Protein AF-A0AAD9MKP0-F1 (afdb_monomer)

Secondary structure (DSSP, 8-state):
-----------------TTTSPPPS---S--SSEEEEEES-SBGGGTHHHHHHHHHTTTTS--SS-EEEEEES---TTSTTBPPHHHHHHHHHTTS-EE----S-HHHHHHH-SEEEE--SS-SS-HHHHHHHHTT--EEEESSHHHHHH--BTTTEEEE-TT-HHHHHHHHHHHHHS-HHHHHHHHHHHHHHHHHHT--SB-TTS-B-PPP-TTS--EEEEEEEEEEEE--HHHHHHHHTT--TTS-HHHHHHHHHHHHHHTHHHHSTTPPP---SEEEEEEEE-TTSSEEEEEEEEEEEESS--HHHHHHHHHHHHHHHHHHHTTT-S--EEEEEEEEEEE-STT--EE-

pLDDT: mean 87.73, std 16.64, range [29.0, 98.88]

Foldseek 3Di:
DDPDPPPPPPDDDDDDPLVVQAADPPPDDFDQEAEEEEEEAQFVQQVVVLVLVLLVVCVPPDAPGHYAYEYEHAQPVVDPRGDDPVNVVVCVVVVSHHYPYHDPCVNVVLNSHQAYEGAGLDDAQDPVLLSNLSNLHAYEYEPYDNVVLQDDDPQLYHYAHRPHSPRSSVRVVVSSPDDSVSRSNSSPSSSVSSVVVVQDLADPVRHGHQGDLPPFAWAKKKWKWKWKKFWDPQLLCCQVVQVQPQGNQQVQLQVQLLVQLQCLCVVPVRDDNDDWPDKDKDWDQDNVRHIIMIMIMTIDTDRDHSHSSRLRSNVRSSVSSCVSRCVPTVPMDMDRGGIAWMDDDDVHIDHD

Radius of gyration: 27.49 Å; Cα contacts (8 Å, |Δi|>4): 681; chains: 1; bounding box: 61×41×79 Å

Nearest PDB structures (foldseek):
  3jqj-assembly1_B  TM=9.747E-01  e=3.260E-18  Thermus thermophilus HB8
  4pyd-assembly1_D  TM=9.811E-01  e=4.406E-18  Escherichia coli K-12
  4pyd-assembly1_A  TM=9.870E-01  e=1.562E-17  Escherichia coli K-12
  1ekr-assembly1_A  TM=9.771E-01  e=2.993E-16  Escherichia coli
  1eks-assembly1_A  TM=9.497E-01  e=2.782E-15  Escherichia coli

Mean predicted aligned error: 13.83 Å

InterPro domains:
  IPR001296 Glycosyl transferase, family 1 [PF00534] (24-192)
  IPR002820 Molybdopterin cofactor biosynthesis C (MoaC) domain [PF01967] (210-345)
  IPR023045 Molybdenum cofactor biosynthesis C [TIGR00581] (199-345)
  IPR036522 Molybdopterin cofactor biosynthesis C (MoaC) domain superfamily [G3DSA:3.30.70.640] (201-352)
  IPR036522 Molybdopterin cofactor biosynthesis C (MoaC) domain superfamily [SSF55040] (207-350)
  IPR047594 Molybdenum cofactor biosynthesis C, bacteria/eukaryotes [MF_01224_B] (197-352)
  IPR047594 Molybdenum cofactor biosynthesis C, bacteria/eukaryotes [cd01420] (210-349)

Sequence (352 aa):
MDLSPLNIQIESLVRIDINSFKSSDEVSKEKQEIIFLFVARLIREKGIEEYIEAIKMIQDVPFDRPVKFQIIGDLYPSNPSAIHEDTLKGWIEEGLIEYLGYQNDVKSFIEKSSCVVLPSYREGLSKSLLEAASMERPIITTNVSGCRDVVDDGVNGYLCEVQDSYSLRNQLIKMIELTPTEREDMGKRGRKKEKYMNLTHLDENNKPKMVDVSDKDETTRIAVASGVIEISQEAYDAVVSNSAKKGPVLQTAVIAAIQGTKQTSTLIPMCHPLMLTSVKTELEELPALPGFKLSVRAKLKGRTGVEMEALTGVSVGLLTIYDMLKAIDKGMVIKTVQLEEKEGGVSGDFRR

Structure (mmCIF, N/CA/C/O backbone):
data_AF-A0AAD9MKP0-F1
#
_entry.id   AF-A0AAD9MKP0-F1
#
loop_
_atom_site.group_PDB
_atom_site.id
_atom_site.type_symbol
_atom_site.label_atom_id
_atom_site.label_alt_id
_atom_site.label_comp_id
_atom_site.label_asym_id
_atom_site.label_entity_id
_atom_site.label_seq_id
_atom_site.pdbx_PDB_ins_code
_atom_site.Cartn_x
_atom_site.Cartn_y
_atom_site.Cartn_z
_atom_site.occupancy
_atom_site.B_iso_or_equiv
_atom_site.auth_seq_id
_atom_site.auth_comp_id
_atom_site.auth_asym_id
_atom_site.auth_atom_id
_atom_site.pdbx_PDB_model_num
ATOM 1 N N . MET A 1 1 ? -17.662 -12.865 -35.453 1.00 39.88 1 MET A N 1
ATOM 2 C CA . MET A 1 1 ? -17.020 -12.855 -34.125 1.00 39.88 1 MET A CA 1
ATOM 3 C C . MET A 1 1 ? -17.655 -11.718 -33.369 1.00 39.88 1 MET A C 1
ATOM 5 O O . MET A 1 1 ? -17.558 -10.585 -33.821 1.00 39.88 1 MET A O 1
ATOM 9 N N . ASP A 1 2 ? -18.425 -12.064 -32.349 1.00 33.75 2 ASP A N 1
ATOM 10 C CA . ASP A 1 2 ? -19.146 -11.116 -31.510 1.00 33.75 2 ASP A CA 1
ATOM 11 C C . ASP A 1 2 ? -18.124 -10.328 -30.676 1.00 33.75 2 ASP A C 1
ATOM 13 O O . ASP A 1 2 ? -17.339 -10.919 -29.936 1.00 33.75 2 ASP A O 1
ATOM 17 N N . LEU A 1 3 ? -18.063 -9.013 -30.889 1.00 36.50 3 LEU A N 1
ATOM 18 C CA . LEU A 1 3 ? -17.183 -8.078 -30.181 1.00 36.50 3 LEU A CA 1
ATOM 19 C C . LEU A 1 3 ? -17.973 -7.367 -29.075 1.00 36.50 3 LEU A C 1
ATOM 21 O O . LEU A 1 3 ? -17.878 -6.151 -28.908 1.00 36.50 3 LEU A O 1
ATOM 25 N N . SER A 1 4 ? -18.778 -8.112 -28.318 1.00 33.00 4 SER A N 1
ATOM 26 C CA . SER A 1 4 ? -19.304 -7.612 -27.053 1.00 33.00 4 SER A CA 1
ATOM 27 C C . SER A 1 4 ? -18.120 -7.309 -26.120 1.00 33.00 4 SER A C 1
ATOM 29 O O . SER A 1 4 ? -17.288 -8.200 -25.912 1.00 33.00 4 SER A O 1
ATOM 31 N N . PRO A 1 5 ? -17.995 -6.087 -25.570 1.00 32.06 5 PRO A N 1
ATOM 32 C CA . PRO A 1 5 ? -16.903 -5.754 -24.667 1.00 32.06 5 PRO A CA 1
ATOM 33 C C . PRO A 1 5 ? -16.929 -6.706 -23.472 1.00 32.06 5 PRO A C 1
ATOM 35 O O . PRO A 1 5 ? -17.961 -6.878 -22.821 1.00 32.06 5 PRO A O 1
ATOM 38 N N . LEU A 1 6 ? -15.786 -7.342 -23.210 1.00 29.09 6 LEU A N 1
ATOM 39 C CA . LEU A 1 6 ? -15.569 -8.149 -22.019 1.00 29.09 6 LEU A CA 1
ATOM 40 C C . LEU A 1 6 ? -15.763 -7.220 -20.813 1.00 29.09 6 LEU A C 1
ATOM 42 O O . LEU A 1 6 ? -14.903 -6.394 -20.507 1.00 29.09 6 LEU A O 1
ATOM 46 N N . ASN A 1 7 ? -16.928 -7.300 -20.176 1.00 29.00 7 ASN A N 1
ATOM 47 C CA . ASN A 1 7 ? -17.236 -6.548 -18.970 1.00 29.00 7 ASN A CA 1
ATOM 48 C C . ASN A 1 7 ? -16.422 -7.183 -17.839 1.00 29.00 7 ASN A C 1
ATOM 50 O O . ASN A 1 7 ? -16.872 -8.110 -17.168 1.00 29.00 7 ASN A O 1
ATOM 54 N N . ILE A 1 8 ? -15.177 -6.738 -17.679 1.00 31.42 8 ILE A N 1
ATOM 55 C CA . ILE A 1 8 ? -14.368 -7.072 -16.513 1.00 31.42 8 ILE A CA 1
ATOM 56 C C . ILE A 1 8 ? -15.046 -6.364 -15.336 1.00 31.42 8 ILE A C 1
ATOM 58 O O . ILE A 1 8 ? -14.833 -5.175 -15.103 1.00 31.42 8 ILE A O 1
ATOM 62 N N . GLN A 1 9 ? -15.917 -7.080 -14.622 1.00 29.20 9 GLN A N 1
ATOM 63 C CA . GLN A 1 9 ? -16.341 -6.688 -13.284 1.00 29.20 9 GLN A CA 1
ATOM 64 C C . GLN A 1 9 ? -15.104 -6.764 -12.391 1.00 29.20 9 GLN A C 1
ATOM 66 O O . GLN A 1 9 ? -14.766 -7.816 -11.858 1.00 29.20 9 GLN A O 1
ATOM 71 N N . ILE A 1 10 ? -14.391 -5.647 -12.272 1.00 35.94 10 ILE A N 1
ATOM 72 C CA . ILE A 1 10 ? -13.440 -5.460 -11.183 1.00 35.94 10 ILE A CA 1
ATOM 73 C C . ILE A 1 10 ? -14.291 -5.454 -9.912 1.00 35.94 10 ILE A C 1
ATOM 75 O O . ILE A 1 10 ? -15.160 -4.591 -9.758 1.00 35.94 10 ILE A O 1
ATOM 79 N N . GLU A 1 11 ? -14.100 -6.462 -9.058 1.00 32.25 11 GLU A N 1
ATOM 80 C CA . GLU A 1 11 ? -14.770 -6.560 -7.764 1.00 32.25 11 GLU A CA 1
ATOM 81 C C . GLU A 1 11 ? -14.651 -5.228 -7.020 1.00 32.25 11 GLU A C 1
ATOM 83 O O . GLU A 1 11 ? -13.603 -4.581 -6.999 1.00 32.25 11 GLU A O 1
ATOM 88 N N . SER A 1 12 ? -15.783 -4.792 -6.477 1.00 33.28 12 SER A N 1
ATOM 89 C CA . SER A 1 12 ? -15.984 -3.490 -5.861 1.00 33.28 12 SER A CA 1
ATOM 90 C C . SER A 1 12 ? -14.857 -3.135 -4.891 1.00 33.28 12 SER A C 1
ATOM 92 O O . SER A 1 12 ? -14.784 -3.686 -3.791 1.00 33.28 12 SER A O 1
ATOM 94 N N . LEU A 1 13 ? -14.036 -2.150 -5.264 1.00 40.47 13 LEU A N 1
ATOM 95 C CA . LEU A 1 13 ? -13.281 -1.361 -4.299 1.00 40.47 13 LEU A CA 1
ATOM 96 C C . LEU A 1 13 ? -14.284 -0.811 -3.287 1.00 40.47 13 LEU A C 1
ATOM 98 O O . LEU A 1 13 ? -15.181 -0.033 -3.619 1.00 40.47 13 LEU A O 1
ATOM 102 N N . VAL A 1 14 ? -14.151 -1.272 -2.052 1.00 40.78 14 VAL A N 1
ATOM 103 C CA . VAL A 1 14 ? -14.904 -0.783 -0.912 1.00 40.78 14 VAL A CA 1
ATOM 104 C C . VAL A 1 14 ? -14.541 0.690 -0.718 1.00 40.78 14 VAL A C 1
ATOM 106 O O . VAL A 1 14 ? -13.453 1.010 -0.253 1.00 40.78 14 VAL A O 1
ATOM 109 N N . ARG A 1 15 ? -15.433 1.595 -1.128 1.00 49.12 15 ARG A N 1
ATOM 110 C CA . ARG A 1 15 ? -15.273 3.041 -0.941 1.00 49.12 15 ARG A CA 1
ATOM 111 C C . ARG A 1 15 ? -16.241 3.542 0.123 1.00 49.12 15 ARG A C 1
ATOM 113 O O . ARG A 1 15 ? -17.406 3.145 0.139 1.00 49.12 15 ARG A O 1
ATOM 120 N N . ILE A 1 16 ? -15.738 4.405 0.996 1.00 50.19 16 ILE A N 1
ATOM 121 C CA . ILE A 1 16 ? -16.505 5.147 2.002 1.00 50.19 16 ILE A CA 1
ATOM 122 C C . ILE A 1 16 ? -16.708 6.564 1.504 1.00 50.19 16 ILE A C 1
ATOM 124 O O . ILE A 1 16 ? -15.825 7.131 0.856 1.00 50.19 16 ILE A O 1
ATOM 128 N N . ASP A 1 17 ? -17.866 7.139 1.811 1.00 54.19 17 ASP A N 1
ATOM 129 C CA . ASP A 1 17 ? -18.109 8.556 1.581 1.00 54.19 17 ASP A CA 1
ATOM 130 C C . ASP A 1 17 ? -17.294 9.393 2.579 1.00 54.19 17 ASP A C 1
ATOM 132 O O . ASP A 1 17 ? -17.696 9.697 3.698 1.00 54.19 17 ASP A O 1
ATOM 136 N N . ILE A 1 18 ? -16.094 9.768 2.159 1.00 49.03 18 ILE A N 1
ATOM 137 C CA . ILE A 1 18 ? -15.125 10.534 2.950 1.00 49.03 18 ILE A CA 1
ATOM 138 C C . ILE A 1 18 ? -15.684 11.900 3.394 1.00 49.03 18 ILE A C 1
ATOM 140 O O . ILE A 1 18 ? -15.218 12.477 4.378 1.00 49.03 18 ILE A O 1
ATOM 144 N N . ASN A 1 19 ? -16.689 12.441 2.691 1.00 49.03 19 ASN A N 1
ATOM 145 C CA . ASN A 1 19 ? -17.313 13.704 3.076 1.00 49.03 19 ASN A CA 1
ATOM 146 C C . ASN A 1 19 ? -18.290 13.540 4.240 1.00 49.03 19 ASN A C 1
ATOM 148 O O . ASN A 1 19 ? -18.445 14.486 5.019 1.00 49.03 19 ASN A O 1
ATOM 152 N N . SER A 1 20 ? -18.900 12.361 4.400 1.00 53.09 20 SER A N 1
ATOM 153 C CA . SER A 1 20 ? -19.772 12.079 5.538 1.00 53.09 20 SER A CA 1
ATOM 154 C C . SER A 1 20 ? -18.984 11.760 6.812 1.00 53.09 20 SER A C 1
ATOM 156 O O . SER A 1 20 ? -19.500 12.016 7.897 1.00 53.09 20 SER A O 1
ATOM 158 N N . PHE A 1 21 ? -17.725 11.310 6.720 1.00 54.25 21 PHE A N 1
ATOM 159 C CA . PHE A 1 21 ? -16.860 10.925 7.853 1.00 54.25 21 PHE A CA 1
ATOM 160 C C . PHE A 1 21 ? -15.688 11.898 8.090 1.00 54.25 21 PHE A C 1
ATOM 162 O O . PHE A 1 21 ? -14.524 11.509 8.147 1.00 54.25 21 PHE A O 1
ATOM 169 N N . LYS A 1 22 ? -15.983 13.195 8.242 1.00 57.62 22 LYS A N 1
ATOM 170 C CA . LYS A 1 22 ? -14.997 14.197 8.688 1.00 57.62 22 LYS A CA 1
ATOM 171 C C . LYS A 1 22 ? -14.863 14.201 10.214 1.00 57.62 22 LYS A C 1
ATOM 173 O O . LYS A 1 22 ? -15.874 14.086 10.908 1.00 57.62 22 LYS A O 1
ATOM 178 N N . SER A 1 23 ? -13.635 14.389 10.706 1.00 51.81 23 SER A N 1
ATOM 179 C CA . SER A 1 23 ? -13.366 14.790 12.093 1.00 51.81 23 SER A CA 1
ATOM 180 C C . SER A 1 23 ? -14.134 16.080 12.398 1.00 51.81 23 SER A C 1
ATOM 182 O O . SER A 1 23 ? -14.065 17.021 11.607 1.00 51.81 23 SER A O 1
ATOM 184 N N . SER A 1 24 ? -14.880 16.132 13.498 1.00 51.22 24 SER A N 1
ATOM 185 C CA . SER A 1 24 ? -15.437 17.391 13.997 1.00 51.22 24 SER A CA 1
ATOM 186 C C . SER A 1 24 ? -14.316 18.263 14.578 1.00 51.22 24 SER A C 1
ATOM 188 O O . SER A 1 24 ? -13.353 17.750 15.145 1.00 51.22 24 SER A O 1
ATOM 190 N N . ASP A 1 25 ? -14.430 19.587 14.441 1.00 44.03 25 ASP A N 1
ATOM 191 C CA . ASP A 1 25 ? -13.476 20.556 15.009 1.00 44.03 25 ASP A CA 1
ATOM 192 C C . ASP A 1 25 ? -13.548 20.624 16.558 1.00 44.03 25 ASP A C 1
ATOM 194 O O . ASP A 1 25 ? -12.819 21.384 17.195 1.00 44.03 25 ASP A O 1
ATOM 198 N N . GLU A 1 26 ? -14.404 19.815 17.198 1.00 42.81 26 GLU A N 1
ATOM 199 C CA . GLU A 1 26 ? -14.536 19.699 18.655 1.00 42.81 26 GLU A CA 1
ATOM 200 C C . GLU A 1 26 ? -13.651 18.577 19.228 1.00 42.81 26 GLU A C 1
ATOM 202 O O . GLU A 1 26 ? -14.129 17.643 19.871 1.00 42.81 26 GLU A O 1
ATOM 207 N N . VAL A 1 27 ? -12.333 18.651 19.039 1.00 45.38 27 VAL A N 1
ATOM 208 C CA . VAL A 1 27 ? -11.399 17.722 19.702 1.00 45.38 27 VAL A CA 1
ATOM 209 C C . VAL A 1 27 ? -10.353 18.499 20.490 1.00 45.38 27 VAL A C 1
ATOM 211 O O . VAL A 1 27 ? -9.283 18.823 19.991 1.00 45.38 27 VAL A O 1
ATOM 214 N N . SER A 1 28 ? -10.672 18.804 21.750 1.00 40.78 28 SER A N 1
ATOM 215 C CA . SER A 1 28 ? -9.679 19.206 22.764 1.00 40.78 28 SER A CA 1
ATOM 216 C C . SER A 1 28 ? -10.186 19.085 24.209 1.00 40.78 28 SER A C 1
ATOM 218 O O . SER A 1 28 ? -9.731 19.797 25.103 1.00 40.78 28 SER A O 1
ATOM 220 N N . LYS A 1 29 ? -11.126 18.172 24.483 1.00 47.84 29 LYS A N 1
ATOM 221 C CA . LYS A 1 29 ? -11.413 17.756 25.863 1.00 47.84 29 LYS A CA 1
ATOM 222 C C . LYS A 1 29 ? -10.808 16.385 26.092 1.00 47.84 29 LYS A C 1
ATOM 224 O O . LYS A 1 29 ? -11.105 15.443 25.361 1.00 47.84 29 LYS A O 1
ATOM 229 N N . GLU A 1 30 ? -9.953 16.291 27.103 1.00 53.91 30 GLU A N 1
ATOM 230 C CA . GLU A 1 30 ? -9.412 15.029 27.585 1.00 53.91 30 GLU A CA 1
ATOM 231 C C . GLU A 1 30 ? -10.578 14.069 27.862 1.00 53.91 30 GLU A C 1
ATOM 233 O O . GLU A 1 30 ? -11.398 14.313 28.751 1.00 53.91 30 GLU A O 1
ATOM 238 N N . LYS A 1 31 ? -10.707 13.006 27.054 1.00 63.84 31 LYS A N 1
ATOM 239 C CA . LYS A 1 31 ? -11.707 11.970 27.318 1.00 63.84 31 LYS A CA 1
ATOM 240 C C . LYS A 1 31 ? -11.337 11.329 28.652 1.00 63.84 31 LYS A C 1
ATOM 242 O O . LYS A 1 31 ? -10.260 10.745 28.788 1.00 63.84 31 LYS A O 1
ATOM 247 N N . GLN A 1 32 ? -12.221 11.492 29.634 1.00 75.81 32 GLN A N 1
ATOM 248 C CA . GLN A 1 32 ? -12.031 10.958 30.983 1.00 75.81 32 GLN A CA 1
ATOM 249 C C . GLN A 1 32 ? -12.025 9.423 30.997 1.00 75.81 32 GLN A C 1
ATOM 251 O O . GLN A 1 32 ? -11.483 8.833 31.922 1.00 75.81 32 GLN A O 1
ATOM 256 N N . GLU A 1 33 ? -12.568 8.787 29.956 1.00 90.50 33 GLU A N 1
ATOM 257 C CA . GLU A 1 33 ? -12.638 7.338 29.776 1.00 90.50 33 GLU A CA 1
ATOM 258 C C . GLU A 1 33 ? -12.047 6.888 28.431 1.00 90.50 33 GLU A C 1
ATOM 260 O O . GLU A 1 33 ? -12.018 7.638 27.448 1.00 90.50 33 GLU A O 1
ATOM 265 N N . ILE A 1 34 ? -11.570 5.644 28.384 1.00 94.38 34 ILE A N 1
ATOM 266 C CA . ILE A 1 34 ? -11.080 4.983 27.173 1.00 94.38 34 ILE A CA 1
ATOM 267 C C . ILE A 1 34 ? -12.172 4.040 26.673 1.00 94.38 34 ILE A C 1
ATOM 269 O O . ILE A 1 34 ? -12.502 3.062 27.335 1.00 94.38 34 ILE A O 1
ATOM 273 N N . ILE A 1 35 ? -12.723 4.328 25.494 1.00 97.19 35 ILE A N 1
ATOM 274 C CA . ILE A 1 35 ? -13.779 3.515 24.883 1.00 97.19 35 ILE A CA 1
ATOM 275 C C . ILE A 1 35 ? -13.196 2.739 23.703 1.00 97.19 35 ILE A C 1
ATOM 277 O O . ILE A 1 35 ? -12.770 3.345 22.714 1.00 97.19 35 ILE A O 1
ATOM 281 N N . PHE A 1 36 ? -13.211 1.414 23.788 1.00 98.38 36 PHE A N 1
ATOM 282 C CA . PHE A 1 36 ? -12.970 0.527 22.655 1.00 98.38 36 PHE A CA 1
ATOM 283 C C . PHE A 1 36 ? -14.295 0.203 21.976 1.00 98.38 36 PHE A C 1
ATOM 285 O O . PHE A 1 36 ? -15.227 -0.241 22.639 1.00 98.38 36 PHE A O 1
ATOM 292 N N . LEU A 1 37 ? -14.375 0.416 20.665 1.00 98.50 37 LEU A N 1
ATOM 293 C CA . LEU A 1 37 ? -15.577 0.160 19.880 1.00 98.50 37 LEU A CA 1
ATOM 294 C C . LEU A 1 37 ? -15.343 -0.980 18.888 1.00 98.50 37 LEU A C 1
ATOM 296 O O . LEU A 1 37 ? -14.541 -0.855 17.963 1.00 98.50 37 LEU A O 1
ATOM 300 N N . PHE A 1 38 ? -16.089 -2.067 19.048 1.00 98.25 38 PHE A N 1
ATOM 301 C CA . PHE A 1 38 ? -16.180 -3.153 18.080 1.00 98.25 38 PHE A CA 1
ATOM 302 C C . PHE A 1 38 ? -17.346 -2.895 17.118 1.00 98.25 38 PHE A C 1
ATOM 304 O O . PHE A 1 38 ? -18.487 -2.722 17.551 1.00 98.25 38 PHE A O 1
ATOM 311 N N . VAL A 1 39 ? -17.067 -2.885 15.809 1.00 95.69 39 VAL A N 1
ATOM 312 C CA . VAL A 1 39 ? -18.053 -2.578 14.755 1.00 95.69 39 VAL A CA 1
ATOM 313 C C . VAL A 1 39 ? -18.130 -3.716 13.742 1.00 95.69 39 VAL A C 1
ATOM 315 O O . VAL A 1 39 ? -17.412 -3.714 12.736 1.00 95.69 39 VAL A O 1
ATOM 318 N N . ALA A 1 40 ? -19.002 -4.695 13.988 1.00 93.94 40 ALA A N 1
ATOM 319 C CA . ALA A 1 40 ? -19.261 -5.777 13.040 1.00 93.94 40 ALA A CA 1
ATOM 320 C C . ALA A 1 40 ? -20.535 -6.562 13.376 1.00 93.94 40 ALA A C 1
ATOM 322 O O . ALA A 1 40 ? -21.047 -6.504 14.487 1.00 93.94 40 ALA A O 1
ATOM 323 N N . ARG A 1 41 ? -21.009 -7.374 12.422 1.00 94.25 41 ARG A N 1
ATOM 324 C CA . ARG A 1 41 ? -21.993 -8.430 12.718 1.00 94.25 41 ARG A CA 1
ATOM 325 C C . ARG A 1 41 ? -21.429 -9.379 13.778 1.00 94.25 41 ARG A C 1
ATOM 327 O O . ARG A 1 41 ? -20.243 -9.711 13.714 1.00 94.25 41 ARG A O 1
ATOM 334 N N . LEU A 1 42 ? -22.273 -9.845 14.696 1.00 95.25 42 LEU A N 1
ATOM 335 C CA . LEU A 1 42 ? -21.867 -10.720 15.798 1.00 95.25 42 LEU A CA 1
ATOM 336 C C . LEU A 1 42 ? -21.773 -12.176 15.334 1.00 95.25 42 LEU A C 1
ATOM 338 O O . LEU A 1 42 ? -22.602 -13.017 15.666 1.00 95.25 42 LEU A O 1
ATOM 342 N N . ILE A 1 43 ? -20.751 -12.453 14.531 1.00 96.06 43 ILE A N 1
ATOM 343 C CA . ILE A 1 43 ? -20.408 -13.786 14.033 1.00 96.06 43 ILE A CA 1
ATOM 344 C C . ILE A 1 43 ? -18.971 -14.122 14.440 1.00 96.06 43 ILE A C 1
ATOM 346 O O . ILE A 1 43 ? -18.136 -13.215 14.533 1.00 96.06 43 ILE A O 1
ATOM 350 N N . ARG A 1 44 ? -18.658 -15.406 14.649 1.00 95.62 44 ARG A N 1
ATOM 351 C CA . ARG A 1 44 ? -17.324 -15.839 15.115 1.00 95.62 44 ARG A CA 1
ATOM 352 C C . ARG A 1 44 ? -16.186 -15.322 14.241 1.00 95.62 44 ARG A C 1
ATOM 354 O O . ARG A 1 44 ? -15.188 -14.851 14.760 1.00 95.62 44 ARG A O 1
ATOM 361 N N . GLU A 1 45 ? -16.355 -15.280 12.919 1.00 94.50 45 GLU A N 1
ATOM 362 C CA . GLU A 1 45 ? -15.312 -14.828 11.986 1.00 94.50 45 GLU A CA 1
ATOM 363 C C . GLU A 1 45 ? -14.918 -13.351 12.143 1.00 94.50 45 GLU A C 1
ATOM 365 O O . GLU A 1 45 ? -13.914 -12.905 11.573 1.00 94.50 45 GLU A O 1
ATOM 370 N N . LYS A 1 46 ? -15.698 -12.566 12.894 1.00 96.25 46 LYS A N 1
ATOM 371 C CA . LYS A 1 46 ? -15.345 -11.192 13.273 1.00 96.25 46 LYS A CA 1
ATOM 372 C C . LYS A 1 46 ? -14.484 -11.114 14.538 1.00 96.25 46 LYS A C 1
ATOM 374 O O . LYS A 1 46 ? -14.089 -10.015 14.909 1.00 96.25 46 LYS A O 1
ATOM 379 N N . GLY A 1 47 ? -14.143 -12.259 15.127 1.00 97.06 47 GLY A N 1
ATOM 380 C CA . GLY A 1 47 ? -13.243 -12.396 16.270 1.00 97.06 47 GLY A CA 1
ATOM 381 C C . GLY A 1 47 ? -13.844 -11.923 17.590 1.00 97.06 47 GLY A C 1
ATOM 382 O O . GLY A 1 47 ? -13.134 -11.464 18.482 1.00 97.06 47 GLY A O 1
ATOM 383 N N . ILE A 1 48 ? -15.176 -11.941 17.696 1.00 97.56 48 ILE A N 1
ATOM 384 C CA . ILE A 1 48 ? -15.876 -11.459 18.889 1.00 97.56 48 ILE A CA 1
ATOM 385 C C . ILE A 1 48 ? -15.588 -12.330 20.116 1.00 97.56 48 ILE A C 1
ATOM 387 O O . ILE A 1 48 ? -15.478 -11.796 21.213 1.00 97.56 48 ILE A O 1
ATOM 391 N N . GLU A 1 49 ? -15.415 -13.641 19.944 1.00 98.00 49 GLU A N 1
ATOM 392 C CA . GLU A 1 49 ? -15.080 -14.545 21.050 1.00 98.00 49 GLU A CA 1
ATOM 393 C C . GLU A 1 49 ? -13.684 -14.211 21.604 1.00 98.00 49 GLU A C 1
ATOM 395 O O . GLU A 1 49 ? -13.541 -14.006 22.808 1.00 98.00 49 GLU A O 1
ATOM 400 N N . GLU A 1 50 ? -12.687 -14.002 20.738 1.00 98.44 50 GLU A N 1
ATOM 401 C CA . GLU A 1 50 ? -11.342 -13.576 21.141 1.00 98.44 50 GLU A CA 1
ATOM 402 C C . GLU A 1 50 ? -11.336 -12.188 21.786 1.00 98.44 50 GLU A C 1
ATOM 404 O O . GLU A 1 50 ? -10.562 -11.940 22.711 1.00 98.44 50 GLU A O 1
ATOM 409 N N . TYR A 1 51 ? -12.199 -11.281 21.318 1.00 98.44 51 TYR A N 1
ATOM 410 C CA . TYR A 1 51 ? -12.368 -9.962 21.925 1.00 98.44 51 TYR A CA 1
ATOM 411 C C . TYR A 1 51 ? -12.881 -10.069 23.363 1.00 98.44 51 TYR A C 1
ATOM 413 O O . TYR A 1 51 ? -12.302 -9.460 24.261 1.00 98.44 51 TYR A O 1
ATOM 421 N N . ILE A 1 52 ? -13.905 -10.891 23.604 1.00 98.44 52 ILE A N 1
ATOM 422 C CA . ILE A 1 52 ? -14.440 -11.129 24.949 1.00 98.44 52 ILE A CA 1
ATOM 423 C C . ILE A 1 52 ? -13.413 -11.832 25.841 1.00 98.44 52 ILE A C 1
ATOM 425 O O . ILE A 1 52 ? -13.232 -11.433 26.991 1.00 98.44 52 ILE A O 1
ATOM 429 N N . GLU A 1 53 ? -12.705 -12.843 25.334 1.00 98.50 53 GLU A N 1
ATOM 430 C CA . GLU A 1 53 ? -11.633 -13.510 26.081 1.00 98.50 53 GLU A CA 1
ATOM 431 C C . GLU A 1 53 ? -10.515 -12.538 26.474 1.00 98.50 53 GLU A C 1
ATOM 433 O O . GLU A 1 53 ? -10.074 -12.537 27.624 1.00 98.50 53 GLU A O 1
ATOM 438 N N . ALA A 1 54 ? -10.093 -11.667 25.555 1.00 98.50 54 ALA A N 1
ATOM 439 C CA . ALA A 1 54 ? -9.088 -10.648 25.829 1.00 98.50 54 ALA A CA 1
ATOM 440 C C . ALA A 1 54 ? -9.549 -9.663 26.917 1.00 98.50 54 ALA A C 1
ATOM 442 O O . ALA A 1 54 ? -8.750 -9.308 27.784 1.00 98.50 54 ALA A O 1
ATOM 443 N N . ILE A 1 55 ? -10.830 -9.266 26.910 1.00 98.31 55 ILE A N 1
ATOM 444 C CA . ILE A 1 55 ? -11.439 -8.407 27.941 1.00 98.31 55 ILE A CA 1
ATOM 445 C C . ILE A 1 55 ? -11.446 -9.107 29.303 1.00 98.31 55 ILE A C 1
ATOM 447 O O . ILE A 1 55 ? -11.005 -8.521 30.291 1.00 98.31 55 ILE A O 1
ATOM 451 N N . LYS A 1 56 ? -11.866 -10.379 29.361 1.00 98.06 56 LYS A N 1
ATOM 452 C CA . LYS A 1 56 ? -11.856 -11.181 30.600 1.00 98.06 56 LYS A CA 1
ATOM 453 C C . LYS A 1 56 ? -10.470 -11.231 31.244 1.00 98.06 56 LYS A C 1
ATOM 455 O O . LYS A 1 56 ? -10.361 -11.191 32.464 1.00 98.06 56 LYS A O 1
ATOM 460 N N . MET A 1 57 ? -9.404 -11.273 30.442 1.00 97.62 57 MET A N 1
ATOM 461 C CA . MET A 1 57 ? -8.025 -11.291 30.948 1.00 97.62 57 MET A CA 1
ATOM 462 C C . MET A 1 57 ? -7.568 -9.967 31.578 1.00 97.62 57 MET A C 1
ATOM 464 O O . MET A 1 57 ? -6.552 -9.967 32.272 1.00 97.62 57 MET A O 1
ATOM 468 N N . ILE A 1 58 ? -8.259 -8.851 31.319 1.00 95.62 58 ILE A N 1
ATOM 469 C CA . ILE A 1 58 ? -7.871 -7.513 31.803 1.00 95.62 58 ILE A CA 1
ATOM 470 C C . ILE A 1 58 ? -8.927 -6.837 32.679 1.00 95.62 58 ILE A C 1
ATOM 472 O O . ILE A 1 58 ? -8.696 -5.720 33.129 1.00 95.62 58 ILE A O 1
ATOM 476 N N . GLN A 1 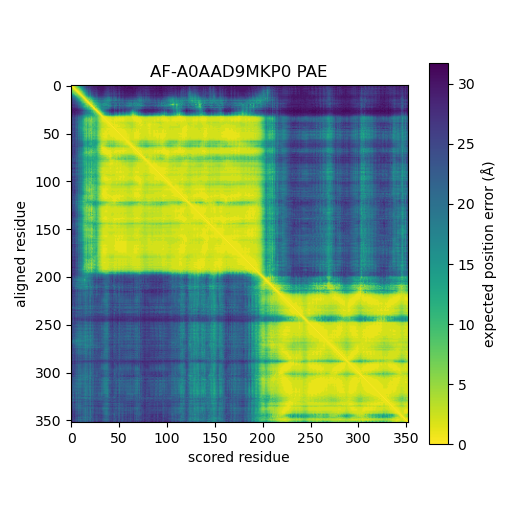59 ? -10.055 -7.498 32.952 1.00 90.56 59 GLN A N 1
ATOM 477 C CA . GLN A 1 59 ? -11.157 -6.931 33.740 1.00 90.56 59 GLN A CA 1
ATOM 478 C C . GLN A 1 59 ? -10.737 -6.512 35.161 1.00 90.56 59 GLN A C 1
ATOM 480 O O . GLN A 1 59 ? -11.227 -5.513 35.678 1.00 90.56 59 GLN A O 1
ATOM 485 N N . ASP A 1 60 ? -9.793 -7.243 35.764 1.00 87.38 60 ASP A N 1
ATOM 486 C CA . ASP A 1 60 ? -9.306 -7.009 37.130 1.00 87.38 60 ASP A CA 1
ATOM 487 C C . ASP A 1 60 ? -8.021 -6.161 37.170 1.00 87.38 60 ASP A C 1
ATOM 489 O O . ASP A 1 60 ? -7.438 -5.948 38.236 1.00 87.38 60 ASP A O 1
ATOM 493 N N . VAL A 1 61 ? -7.538 -5.696 36.012 1.00 88.88 61 VAL A N 1
ATOM 494 C CA . VAL A 1 61 ? -6.327 -4.874 35.931 1.00 88.88 61 VAL A CA 1
ATOM 495 C C . VAL A 1 61 ? -6.685 -3.428 36.287 1.00 88.88 61 VAL A C 1
ATOM 497 O O . VAL A 1 61 ? -7.536 -2.829 35.627 1.00 88.88 61 VAL A O 1
ATOM 500 N N . PRO A 1 62 ? -6.050 -2.826 37.310 1.00 87.62 62 PRO A N 1
ATOM 501 C CA . PRO A 1 62 ? -6.297 -1.433 37.644 1.00 87.62 62 PRO A CA 1
ATOM 502 C C . PRO A 1 62 ? -5.655 -0.523 36.592 1.00 87.62 62 PRO A C 1
ATOM 504 O O . PRO A 1 62 ? -4.441 -0.547 36.395 1.00 87.62 62 PRO A O 1
ATOM 507 N N . PHE A 1 63 ? -6.474 0.303 35.943 1.00 88.50 63 PHE A N 1
ATOM 508 C CA . PHE A 1 63 ? -6.024 1.334 35.011 1.00 88.50 63 PHE A CA 1
ATOM 509 C C . PHE A 1 63 ? -6.258 2.729 35.594 1.00 88.50 63 PHE A C 1
ATOM 511 O O . PHE A 1 63 ? -7.231 2.958 36.313 1.00 88.50 63 PHE A O 1
ATOM 518 N N . ASP A 1 64 ? -5.410 3.689 35.219 1.00 86.12 64 ASP A N 1
ATOM 519 C CA . ASP A 1 64 ? -5.506 5.089 35.668 1.00 86.12 64 ASP A CA 1
ATOM 520 C C . ASP A 1 64 ? -6.785 5.801 35.195 1.00 86.12 64 ASP A C 1
ATOM 522 O O . ASP A 1 64 ? -7.104 6.906 35.637 1.00 86.12 64 ASP A O 1
ATOM 526 N N . ARG A 1 65 ? -7.505 5.196 34.245 1.00 86.12 65 ARG A N 1
ATOM 527 C CA . ARG A 1 65 ? -8.704 5.743 33.612 1.00 86.12 65 ARG A CA 1
ATOM 528 C C . ARG A 1 65 ? -9.747 4.639 33.454 1.00 86.12 65 ARG A C 1
ATOM 530 O O . ARG A 1 65 ? -9.369 3.512 33.137 1.00 86.12 65 ARG A O 1
ATOM 537 N N . PRO A 1 66 ? -11.047 4.948 33.590 1.00 91.62 66 PRO A N 1
ATOM 538 C CA . PRO A 1 66 ? -12.109 4.012 33.248 1.00 91.62 66 PRO A CA 1
ATOM 539 C C . PRO A 1 66 ? -11.976 3.518 31.803 1.00 91.62 66 PRO A C 1
ATOM 541 O O . PRO A 1 66 ? -11.793 4.322 30.884 1.00 91.62 66 PRO A O 1
ATOM 544 N N . VAL A 1 67 ? -12.097 2.205 31.607 1.00 95.31 67 VAL A N 1
ATOM 545 C CA . VAL A 1 67 ? -12.077 1.559 30.289 1.00 95.31 67 VAL A CA 1
ATOM 546 C C . VAL A 1 67 ? -13.443 0.930 30.026 1.00 95.31 67 VAL A C 1
ATOM 548 O O . VAL A 1 67 ? -13.991 0.255 30.893 1.00 95.31 67 VAL A O 1
ATOM 551 N N . LYS A 1 68 ? -13.998 1.160 28.834 1.00 96.25 68 LYS A N 1
ATOM 552 C CA . LYS A 1 68 ? -15.266 0.582 28.374 1.00 96.25 68 LYS A CA 1
ATOM 553 C C . LYS A 1 68 ? -15.069 -0.166 27.064 1.00 96.25 68 LYS A C 1
ATOM 555 O O . LYS A 1 68 ? -14.353 0.304 26.178 1.00 96.25 68 LYS A O 1
ATOM 560 N N . PHE A 1 69 ? -15.776 -1.280 26.924 1.00 98.19 69 PHE A N 1
ATOM 561 C CA . PHE A 1 69 ? -15.804 -2.091 25.711 1.00 98.19 69 PHE A CA 1
ATOM 562 C C . PHE A 1 69 ? -17.220 -2.072 25.142 1.00 98.19 69 PHE A C 1
ATOM 564 O O . PHE A 1 69 ? -18.150 -2.610 25.737 1.00 98.19 69 PHE A O 1
ATOM 571 N N . GLN A 1 70 ? -17.395 -1.399 24.011 1.00 98.38 70 GLN A N 1
ATOM 572 C CA . GLN A 1 70 ? -18.680 -1.215 23.349 1.00 98.38 70 GLN A CA 1
ATOM 573 C C . GLN A 1 70 ? -18.754 -2.058 22.083 1.00 98.38 70 GLN A C 1
ATOM 575 O O . GLN A 1 70 ? -17.789 -2.143 21.322 1.00 98.38 70 GLN A O 1
ATOM 580 N N . ILE A 1 71 ? -19.921 -2.642 21.827 1.00 98.25 71 ILE A N 1
ATOM 581 C CA . ILE A 1 71 ? -20.178 -3.441 20.629 1.00 98.25 71 ILE A CA 1
ATOM 582 C C . ILE A 1 71 ? -21.394 -2.878 19.897 1.00 98.25 71 ILE A C 1
ATOM 584 O O . ILE A 1 71 ? -22.481 -2.806 20.469 1.00 98.25 71 ILE A O 1
ATOM 588 N N . ILE A 1 72 ? -21.223 -2.541 18.617 1.00 96.69 72 ILE A N 1
ATOM 589 C CA . ILE A 1 72 ? -22.322 -2.233 17.694 1.00 96.69 72 ILE A CA 1
ATOM 590 C C . ILE A 1 72 ? -22.362 -3.251 16.556 1.00 96.69 72 ILE A C 1
ATOM 592 O O . ILE A 1 72 ? -21.340 -3.593 15.956 1.00 96.69 72 ILE A O 1
ATOM 596 N N . GLY A 1 73 ? -23.568 -3.710 16.235 1.00 93.44 73 GLY A N 1
ATOM 597 C CA . GLY A 1 73 ? -23.804 -4.665 15.161 1.00 93.44 73 GLY A CA 1
ATOM 598 C C . GLY A 1 73 ? -24.961 -5.615 15.425 1.00 93.44 73 GLY A C 1
ATOM 599 O O . GLY A 1 73 ? -25.410 -5.793 16.554 1.00 93.44 73 GLY A O 1
ATOM 600 N N . ASP A 1 74 ? -25.459 -6.214 14.351 1.00 92.06 74 ASP A N 1
ATOM 601 C CA . ASP A 1 74 ? -26.580 -7.153 14.385 1.00 92.06 74 ASP A CA 1
ATOM 602 C C . ASP A 1 74 ? -26.111 -8.584 14.722 1.00 92.06 74 ASP A C 1
ATOM 604 O O . ASP A 1 74 ? -25.022 -8.999 14.311 1.00 92.06 74 ASP A O 1
ATOM 608 N N . LEU A 1 75 ? -26.955 -9.335 15.437 1.00 87.31 75 LEU A N 1
ATOM 609 C CA . LEU A 1 75 ? -26.769 -10.746 15.799 1.00 87.31 75 LEU A CA 1
ATOM 610 C C . LEU A 1 75 ? -26.794 -11.670 14.580 1.00 87.31 75 LEU A C 1
ATOM 612 O O . LEU A 1 75 ? -26.167 -12.722 14.589 1.00 87.31 75 LEU A O 1
ATOM 616 N N . TYR A 1 76 ? -27.479 -11.260 13.510 1.00 88.06 76 TYR A N 1
ATOM 617 C CA . TYR A 1 76 ? -27.488 -11.955 12.221 1.00 88.06 76 TYR A CA 1
ATOM 618 C C . TYR A 1 76 ? -27.773 -13.477 12.327 1.00 88.06 76 TYR A C 1
ATOM 620 O O . TYR A 1 76 ? -27.005 -14.292 11.805 1.00 88.06 76 TYR A O 1
ATOM 628 N N . PRO A 1 77 ? -28.894 -13.882 12.964 1.00 84.50 77 PRO A N 1
ATOM 629 C CA . PRO A 1 77 ? -29.170 -15.268 13.376 1.00 84.50 77 PRO A CA 1
ATOM 630 C C . PRO A 1 77 ? -29.275 -16.274 12.220 1.00 84.50 77 PRO A C 1
ATOM 632 O O . PRO A 1 77 ? -29.227 -17.480 12.435 1.00 84.50 77 PRO A O 1
ATOM 635 N N . SER A 1 78 ? -29.412 -15.802 10.977 1.00 87.00 78 SER A N 1
ATOM 636 C CA . SER A 1 78 ? -29.374 -16.650 9.781 1.00 87.00 78 SER A CA 1
ATOM 637 C C . SER A 1 78 ? -27.992 -17.248 9.493 1.00 87.00 78 SER A C 1
ATOM 639 O O . SER A 1 78 ? -27.885 -18.139 8.652 1.00 87.00 78 SER A O 1
ATOM 641 N N . ASN A 1 79 ? -26.928 -16.739 10.119 1.00 90.50 79 ASN A N 1
ATOM 642 C CA . ASN A 1 79 ? -25.577 -17.256 9.938 1.00 90.50 79 ASN A CA 1
ATOM 643 C C . ASN A 1 79 ? -25.276 -18.371 10.963 1.00 90.50 79 ASN A C 1
ATOM 645 O O . ASN A 1 79 ? -25.421 -18.132 12.159 1.00 90.50 79 ASN A O 1
ATOM 649 N N . PRO A 1 80 ? -24.802 -19.558 10.534 1.00 90.06 80 PRO A N 1
ATOM 650 C CA . PRO A 1 80 ? -24.422 -20.646 11.440 1.00 90.06 80 PRO A CA 1
ATOM 651 C C . PRO A 1 80 ? -23.367 -20.292 12.500 1.00 90.06 80 PRO A C 1
ATOM 653 O O . PRO A 1 80 ? -23.290 -20.967 13.523 1.00 90.06 80 PRO A O 1
ATOM 656 N N . SER A 1 81 ? -22.535 -19.278 12.255 1.00 93.00 81 SER A N 1
ATOM 657 C CA . SER A 1 81 ? -21.510 -18.801 13.190 1.00 93.00 81 SER A CA 1
ATOM 658 C C . SER A 1 81 ? -21.959 -17.597 14.027 1.00 93.00 81 SER A C 1
ATOM 660 O O . SER A 1 81 ? -21.129 -16.991 14.708 1.00 93.00 81 SER A O 1
ATOM 662 N N . ALA A 1 82 ? -23.239 -17.220 13.968 1.00 95.44 82 ALA A N 1
ATOM 663 C CA . ALA A 1 82 ? -23.794 -16.147 14.781 1.00 95.44 82 ALA A CA 1
ATOM 664 C C . ALA A 1 82 ? -23.667 -16.449 16.277 1.00 95.44 82 ALA A C 1
ATOM 666 O O . ALA A 1 82 ? -23.860 -17.581 16.726 1.00 95.44 82 ALA A O 1
ATOM 667 N N . ILE A 1 83 ? -23.364 -15.413 17.054 1.00 96.00 83 ILE A N 1
ATOM 668 C CA . ILE A 1 83 ? -23.397 -15.491 18.509 1.00 96.00 83 ILE A CA 1
ATOM 669 C C . ILE A 1 83 ? -24.852 -15.604 18.960 1.00 96.00 83 ILE A C 1
ATOM 671 O O . ILE A 1 83 ? -25.719 -14.855 18.512 1.00 96.00 83 ILE A O 1
ATOM 675 N N . HIS A 1 84 ? -25.124 -16.549 19.857 1.00 94.50 84 HIS A N 1
ATOM 676 C CA . HIS A 1 84 ? -26.456 -16.736 20.418 1.00 94.50 84 HIS A CA 1
ATOM 677 C C . HIS A 1 84 ? -26.821 -15.596 21.377 1.00 94.50 84 HIS A C 1
ATOM 679 O O . HIS A 1 84 ? -25.981 -15.119 22.141 1.00 94.50 84 HIS A O 1
ATOM 685 N N . GLU A 1 85 ? -28.099 -15.207 21.391 1.00 93.62 85 GLU A N 1
ATOM 686 C CA . GLU A 1 85 ? -28.614 -14.164 22.291 1.00 93.62 85 GLU A CA 1
ATOM 687 C C . GLU A 1 85 ? -28.306 -14.439 23.765 1.00 93.62 85 GLU A C 1
ATOM 689 O O . GLU A 1 85 ? -27.955 -13.515 24.492 1.00 93.62 85 GLU A O 1
ATOM 694 N N . ASP A 1 86 ? -28.401 -15.694 24.207 1.00 95.00 86 ASP A N 1
ATOM 695 C CA . ASP A 1 86 ? -28.129 -16.063 25.601 1.00 95.00 86 ASP A CA 1
ATOM 696 C C . ASP A 1 86 ? -26.647 -15.894 25.960 1.00 95.00 86 ASP A C 1
ATOM 698 O O . ASP A 1 86 ? -26.320 -15.427 27.049 1.00 95.00 86 ASP A O 1
ATOM 702 N N . THR A 1 87 ? -25.740 -16.195 25.024 1.00 96.44 87 THR A N 1
ATOM 703 C CA . THR A 1 87 ? -24.301 -15.946 25.188 1.00 96.44 87 THR A CA 1
ATOM 704 C C . THR A 1 87 ? -24.018 -14.450 25.299 1.00 96.44 87 THR A C 1
ATOM 706 O O . THR A 1 87 ? -23.291 -14.024 26.194 1.00 96.44 87 THR A O 1
ATOM 709 N N . LEU A 1 88 ? -24.636 -13.645 24.430 1.00 96.44 88 LEU A N 1
ATOM 710 C CA . LEU A 1 88 ? -24.504 -12.191 24.461 1.00 96.44 88 LEU A CA 1
ATOM 711 C C . LEU A 1 88 ? -25.044 -11.595 25.771 1.00 96.44 88 LEU A C 1
ATOM 713 O O . LEU A 1 88 ? -24.381 -10.750 26.369 1.00 96.44 88 LEU A O 1
ATOM 717 N N . LYS A 1 89 ? -26.216 -12.047 26.239 1.00 96.62 89 LYS A N 1
ATOM 718 C CA . LYS A 1 89 ? -26.781 -11.635 27.535 1.00 96.62 89 LYS A CA 1
ATOM 719 C C . LYS A 1 89 ? -25.830 -11.953 28.681 1.00 96.62 89 LYS A C 1
ATOM 721 O O . LYS A 1 89 ? -25.596 -11.075 29.502 1.00 96.62 89 LYS A O 1
ATOM 726 N N . GLY A 1 90 ? -25.222 -13.142 28.682 1.00 97.69 90 GLY A N 1
ATOM 727 C CA . GLY A 1 90 ? -24.213 -13.515 29.675 1.00 97.69 90 GLY A CA 1
ATOM 728 C C . GLY A 1 90 ? -23.048 -12.523 29.733 1.00 97.69 90 GLY A C 1
ATOM 729 O O . GLY A 1 90 ? -22.695 -12.055 30.810 1.00 97.69 90 GLY A O 1
ATOM 730 N N . TRP A 1 91 ? -22.503 -12.108 28.585 1.00 97.75 91 TRP A N 1
ATOM 731 C CA . TRP A 1 91 ? -21.413 -11.120 28.551 1.00 97.75 91 TRP A CA 1
ATOM 732 C C . TRP A 1 91 ? -21.820 -9.731 29.065 1.00 97.75 91 TRP A C 1
ATOM 734 O O . TRP A 1 91 ? -20.996 -9.034 29.659 1.00 97.75 91 TRP A O 1
ATOM 744 N N . ILE A 1 92 ? -23.075 -9.328 28.843 1.00 97.44 92 ILE A N 1
ATOM 745 C CA . ILE A 1 92 ? -23.629 -8.062 29.346 1.00 97.44 92 ILE A CA 1
ATOM 746 C C . ILE A 1 92 ? -23.846 -8.138 30.863 1.00 97.44 92 ILE A C 1
ATOM 748 O O . ILE A 1 92 ? -23.475 -7.215 31.583 1.00 97.44 92 ILE A O 1
ATOM 752 N N . GLU A 1 93 ? -24.425 -9.233 31.359 1.00 97.38 93 GLU A N 1
ATOM 753 C CA . GLU A 1 93 ? -24.686 -9.457 32.787 1.00 97.38 93 GLU A CA 1
ATOM 754 C C . GLU A 1 93 ? -23.392 -9.599 33.602 1.00 97.38 93 GLU A C 1
ATOM 756 O O . GLU A 1 93 ? -23.322 -9.106 34.727 1.00 97.38 93 GLU A O 1
ATOM 761 N N . GLU A 1 94 ? -22.347 -10.197 33.018 1.00 95.88 94 GLU A N 1
ATOM 762 C CA . GLU A 1 94 ? -20.986 -10.229 33.576 1.00 95.88 94 GLU A CA 1
ATOM 763 C C . GLU A 1 94 ? -20.322 -8.835 33.603 1.00 95.88 94 GLU A C 1
ATOM 765 O O . GLU A 1 94 ? -19.289 -8.661 34.244 1.00 95.88 94 GLU A O 1
ATOM 770 N N . GLY A 1 95 ? -20.895 -7.828 32.931 1.00 95.19 95 GLY A N 1
ATOM 771 C CA . GLY A 1 95 ? -20.360 -6.465 32.884 1.00 95.19 95 GLY A CA 1
ATOM 772 C C . GLY A 1 95 ? -19.133 -6.299 31.983 1.00 95.19 95 GLY A C 1
ATOM 773 O O . GLY A 1 95 ? -18.431 -5.295 32.088 1.00 95.19 95 GLY A O 1
ATOM 774 N N . LEU A 1 96 ? -18.865 -7.260 31.093 1.00 96.56 96 LEU A N 1
ATOM 775 C CA . LEU A 1 96 ? -17.688 -7.243 30.214 1.00 96.56 96 LEU A CA 1
ATOM 776 C C . LEU A 1 96 ? -17.821 -6.219 29.089 1.00 96.56 96 LEU A C 1
ATOM 778 O O . LEU A 1 96 ? -16.830 -5.631 28.659 1.00 96.56 96 LEU A O 1
ATOM 782 N N . ILE A 1 97 ? -19.043 -6.049 28.581 1.00 97.81 97 ILE A N 1
ATOM 783 C CA . ILE A 1 97 ? -19.331 -5.220 27.414 1.00 97.81 97 ILE A CA 1
ATOM 784 C C . ILE A 1 97 ? -20.611 -4.408 27.585 1.00 97.81 97 ILE A C 1
ATOM 786 O O . ILE A 1 97 ? -21.555 -4.808 28.263 1.00 97.81 97 ILE A O 1
ATOM 790 N N . GLU A 1 98 ? -20.672 -3.300 26.859 1.00 97.81 98 GLU A N 1
ATOM 791 C CA . GLU A 1 98 ? -21.892 -2.556 26.579 1.00 97.81 98 GLU A CA 1
ATOM 792 C C . GLU A 1 98 ? -22.324 -2.855 25.135 1.00 97.81 98 GLU A C 1
ATOM 794 O O . GLU A 1 98 ? -21.744 -2.356 24.165 1.00 97.81 98 GLU A O 1
ATOM 799 N N . TYR A 1 99 ? -23.335 -3.713 24.979 1.00 97.75 99 TYR A N 1
ATOM 800 C CA . TYR A 1 99 ? -23.918 -3.992 23.671 1.00 97.75 99 TYR A CA 1
ATOM 801 C C . TYR A 1 99 ? -24.943 -2.923 23.301 1.00 97.75 99 TYR A C 1
ATOM 803 O O . TYR A 1 99 ? -25.965 -2.752 23.963 1.00 97.75 99 TYR A O 1
ATOM 811 N N . LEU A 1 100 ? -24.676 -2.227 22.204 1.00 96.56 100 LEU A N 1
ATOM 812 C CA . LEU A 1 100 ? -25.450 -1.083 21.737 1.00 96.56 100 LEU A CA 1
ATOM 813 C C . LEU A 1 100 ? -26.393 -1.441 20.581 1.00 96.56 100 LEU A C 1
ATOM 815 O O . LEU A 1 100 ? -27.057 -0.561 20.038 1.00 96.56 100 LEU A O 1
ATOM 819 N N . GLY A 1 101 ? -26.473 -2.714 20.188 1.00 94.94 101 GLY A N 1
ATOM 820 C CA . GLY A 1 101 ? -27.354 -3.149 19.107 1.00 94.94 101 GLY A CA 1
ATOM 821 C C . GLY A 1 101 ? -26.885 -2.732 17.713 1.00 94.94 101 GLY A C 1
ATOM 822 O O . GLY A 1 101 ? -25.757 -2.281 17.494 1.00 94.94 101 GLY A O 1
ATOM 823 N N . TYR A 1 102 ? -27.783 -2.886 16.742 1.00 93.31 102 TYR A N 1
ATOM 824 C CA . TYR A 1 102 ? -27.601 -2.339 15.402 1.00 93.31 102 TYR A CA 1
ATOM 825 C C . TYR A 1 102 ? -27.767 -0.813 15.419 1.00 93.31 102 TYR A C 1
ATOM 827 O O . TYR A 1 102 ? -28.746 -0.291 15.952 1.00 93.31 102 TYR A O 1
ATOM 835 N N . GLN A 1 103 ? -26.827 -0.103 14.795 1.00 93.25 103 GLN A N 1
ATOM 836 C CA . GLN A 1 103 ? -26.818 1.355 14.712 1.00 93.25 103 GLN A CA 1
ATOM 837 C C . GLN A 1 103 ? -26.809 1.796 13.249 1.00 93.25 103 GLN A C 1
ATOM 839 O O . GLN A 1 103 ? -25.954 1.371 12.476 1.00 93.25 103 GLN A O 1
ATOM 844 N N . ASN A 1 104 ? -27.745 2.673 12.873 1.00 85.38 104 ASN A N 1
ATOM 845 C CA . ASN A 1 104 ? -27.730 3.313 11.550 1.00 85.38 104 ASN A CA 1
ATOM 846 C C . ASN A 1 104 ? -26.645 4.396 11.460 1.00 85.38 104 ASN A C 1
ATOM 848 O O . ASN A 1 104 ? -26.069 4.607 10.398 1.00 85.38 104 ASN A O 1
ATOM 852 N N . ASP A 1 105 ? -26.369 5.075 12.575 1.00 90.12 105 ASP A N 1
ATOM 853 C CA . ASP A 1 105 ? -25.353 6.120 12.678 1.00 90.12 105 ASP A CA 1
ATOM 854 C C . ASP A 1 105 ? -24.111 5.593 13.403 1.00 90.12 105 ASP A C 1
ATOM 856 O O . ASP A 1 105 ? -23.855 5.903 14.561 1.00 90.12 105 ASP A O 1
ATOM 860 N N . VAL A 1 106 ? -23.333 4.761 12.711 1.00 91.12 106 VAL A N 1
ATOM 861 C CA . VAL A 1 106 ? -22.052 4.229 13.212 1.00 91.12 106 VAL A CA 1
ATOM 862 C C . VAL A 1 106 ? -21.059 5.362 13.519 1.00 91.12 106 VAL A C 1
ATOM 864 O O . VAL A 1 106 ? -20.272 5.273 14.465 1.00 91.12 106 VAL A O 1
ATOM 867 N N . LYS A 1 107 ? -21.123 6.456 12.749 1.00 90.44 107 LYS A N 1
ATOM 868 C CA . LYS A 1 107 ? -20.201 7.593 12.824 1.00 90.44 107 LYS A CA 1
ATOM 869 C C . LYS A 1 107 ? -20.159 8.211 14.220 1.00 90.44 107 LYS A C 1
ATOM 871 O O . LYS A 1 107 ? -19.068 8.428 14.745 1.00 90.44 107 LYS A O 1
ATOM 876 N N . SER A 1 108 ? -21.312 8.476 14.836 1.00 91.94 108 SER A N 1
ATOM 877 C CA . SER A 1 108 ? -21.345 9.116 16.159 1.00 91.94 108 SER A CA 1
ATOM 878 C C . SER A 1 108 ? -20.740 8.251 17.268 1.00 91.94 108 SER A C 1
ATOM 880 O O . SER A 1 108 ? -20.235 8.787 18.257 1.00 91.94 108 SER A O 1
ATOM 882 N N . PHE A 1 109 ? -20.726 6.925 17.108 1.00 95.00 109 PHE A N 1
ATOM 883 C CA . PHE A 1 109 ? -20.037 6.019 18.028 1.00 95.00 109 PHE A CA 1
ATOM 884 C C . PHE A 1 109 ? -18.531 5.992 17.771 1.00 95.00 109 PHE A C 1
ATOM 886 O O . PHE A 1 109 ? -17.757 6.060 18.726 1.00 95.00 109 PHE A O 1
ATOM 893 N N . ILE A 1 110 ? -18.099 5.980 16.504 1.00 94.94 110 ILE A N 1
ATOM 894 C CA . ILE A 1 110 ? -16.676 6.095 16.150 1.00 94.94 110 ILE A CA 1
ATOM 895 C C . ILE A 1 110 ? -16.101 7.405 16.710 1.00 94.94 110 ILE A C 1
ATOM 897 O O . ILE A 1 110 ? -15.055 7.376 17.353 1.00 94.94 110 ILE A O 1
ATOM 901 N N . GLU A 1 111 ? -16.804 8.531 16.569 1.00 92.12 111 GLU A N 1
ATOM 902 C CA . GLU A 1 111 ? -16.399 9.837 17.117 1.00 92.12 111 GLU A CA 1
ATOM 903 C C . GLU A 1 111 ? -16.191 9.809 18.644 1.00 92.12 111 GLU A C 1
ATOM 905 O O . GLU A 1 111 ? -15.204 10.330 19.182 1.00 92.12 111 GLU A O 1
ATOM 910 N N . LYS A 1 112 ? -17.104 9.142 19.358 1.00 92.56 112 LYS A N 1
ATOM 911 C CA . LYS A 1 112 ? -17.040 8.976 20.815 1.00 92.56 112 LYS A CA 1
ATOM 912 C C . LYS A 1 112 ? -15.996 7.953 21.251 1.00 92.56 112 LYS A C 1
ATOM 914 O O . LYS A 1 112 ? -15.446 8.113 22.339 1.00 92.56 112 LYS A O 1
ATOM 919 N N . SER A 1 113 ? -15.627 6.996 20.405 1.00 95.75 113 SER A N 1
ATOM 920 C CA . SER A 1 113 ? -14.606 5.995 20.725 1.00 95.75 113 SER A CA 1
ATOM 921 C C . SER A 1 113 ? -13.192 6.586 20.878 1.00 95.75 113 SER A C 1
ATOM 923 O O . SER A 1 113 ? -12.839 7.638 20.321 1.00 95.75 113 SER A O 1
ATOM 925 N N . SER A 1 114 ? -12.368 5.903 21.666 1.00 96.00 114 SER A N 1
ATOM 926 C CA . SER A 1 114 ? -10.927 6.153 21.788 1.00 96.00 114 SER A CA 1
ATOM 927 C C . SER A 1 114 ? -10.123 5.248 20.852 1.00 96.00 114 SER A C 1
ATOM 929 O O . SER A 1 114 ? -9.033 5.631 20.437 1.00 96.00 114 SER A O 1
ATOM 931 N N . CYS A 1 115 ? -10.664 4.079 20.500 1.00 97.81 115 CYS A N 1
ATOM 932 C CA . CYS A 1 115 ? -10.083 3.139 19.549 1.00 97.81 115 CYS A CA 1
ATOM 933 C C . CYS A 1 115 ? -11.177 2.253 18.929 1.00 97.81 115 CYS A C 1
ATOM 935 O O . CYS A 1 115 ? -12.119 1.862 19.621 1.00 97.81 115 CYS A O 1
ATOM 937 N N . VAL A 1 116 ? -11.037 1.914 17.646 1.00 98.44 116 VAL A N 1
ATOM 938 C CA . VAL A 1 116 ? -11.874 0.911 16.969 1.00 98.44 116 VAL A CA 1
ATOM 939 C C . VAL A 1 116 ? -11.143 -0.430 16.920 1.00 98.44 116 VAL A C 1
ATOM 941 O O . VAL A 1 116 ? -9.965 -0.483 16.572 1.00 98.44 116 VAL A O 1
ATOM 944 N N . VAL A 1 117 ? -11.841 -1.517 17.254 1.00 98.44 117 VAL A N 1
ATOM 945 C CA . VAL A 1 117 ? -11.283 -2.876 17.307 1.00 98.44 117 VAL A CA 1
ATOM 946 C C . VAL A 1 117 ? -12.024 -3.785 16.326 1.00 98.44 117 VAL A C 1
ATOM 948 O O . VAL A 1 117 ? -13.252 -3.851 16.346 1.00 98.44 117 VAL A O 1
ATOM 951 N N . LEU A 1 118 ? -11.290 -4.501 15.471 1.00 97.62 118 LEU A N 1
ATOM 952 C CA . LEU A 1 118 ? -11.855 -5.505 14.562 1.00 97.62 118 LEU A CA 1
ATOM 953 C C . LEU A 1 118 ? -10.897 -6.698 14.386 1.00 97.62 118 LEU A C 1
ATOM 955 O O . LEU A 1 118 ? -10.128 -6.742 13.426 1.00 97.62 118 LEU A O 1
ATOM 959 N N . PRO A 1 119 ? -10.929 -7.699 15.276 1.00 97.12 119 PRO A N 1
ATOM 960 C CA . PRO A 1 119 ? -10.041 -8.856 15.219 1.00 97.12 119 PRO A CA 1
ATOM 961 C C . PRO A 1 119 ? -10.538 -9.942 14.236 1.00 97.12 119 PRO A C 1
ATOM 963 O O . PRO A 1 119 ? -10.594 -11.125 14.559 1.00 97.12 119 PRO A O 1
ATOM 966 N N . SER A 1 120 ? -10.939 -9.563 13.019 1.00 95.25 120 SER A N 1
ATOM 967 C CA . SER A 1 120 ? -11.579 -10.494 12.076 1.00 95.25 120 SER A CA 1
ATOM 968 C C . SER A 1 120 ? -10.609 -11.525 11.485 1.00 95.25 120 SER A C 1
ATOM 970 O O . SER A 1 120 ? -9.480 -11.209 11.127 1.00 95.25 120 SER A O 1
ATOM 972 N N . TYR A 1 121 ? -11.051 -12.768 11.296 1.00 93.69 121 TYR A N 1
ATOM 973 C CA . TYR A 1 121 ? -10.182 -13.841 10.791 1.00 93.69 121 TYR A CA 1
ATOM 974 C C . TYR A 1 121 ? -9.805 -13.661 9.321 1.00 93.69 121 TYR A C 1
ATOM 976 O O . TYR A 1 121 ? -8.763 -14.129 8.868 1.00 93.69 121 TYR A O 1
ATOM 984 N N . ARG A 1 122 ? -10.690 -13.023 8.552 1.00 87.88 122 ARG A N 1
ATOM 985 C CA . ARG A 1 122 ? -10.501 -12.705 7.140 1.00 87.88 122 ARG A CA 1
ATOM 986 C C . ARG A 1 122 ? -11.203 -11.399 6.853 1.00 87.88 122 ARG A C 1
ATOM 988 O O . ARG A 1 122 ? -12.378 -11.239 7.180 1.00 87.88 122 ARG A O 1
ATOM 995 N N . GLU A 1 123 ? -10.496 -10.508 6.185 1.00 80.75 123 GLU A N 1
ATOM 996 C CA . GLU A 1 123 ? -11.036 -9.212 5.831 1.00 80.75 123 GLU A CA 1
ATOM 997 C C . GLU A 1 123 ? -10.448 -8.767 4.497 1.00 80.75 123 GLU A C 1
ATOM 999 O O . GLU A 1 123 ? -9.260 -8.970 4.222 1.00 80.75 123 GLU A O 1
ATOM 1004 N N . GLY A 1 124 ? -11.313 -8.204 3.656 1.00 81.88 124 GLY A N 1
ATOM 1005 C CA . GLY A 1 124 ? -10.866 -7.426 2.510 1.00 81.88 124 GLY A CA 1
ATOM 1006 C C . GLY A 1 124 ? -10.474 -6.030 2.980 1.00 81.88 124 GLY A C 1
ATOM 1007 O O . GLY A 1 124 ? -10.082 -5.824 4.127 1.00 81.88 124 GLY A O 1
ATOM 1008 N N . LEU A 1 125 ? -10.647 -5.029 2.128 1.00 80.44 125 LEU A N 1
ATOM 1009 C CA . LEU A 1 125 ? -10.537 -3.652 2.590 1.00 80.44 125 LEU A CA 1
ATOM 1010 C C . LEU A 1 125 ? -11.777 -3.305 3.439 1.00 80.44 125 LEU A C 1
ATOM 1012 O O . LEU A 1 125 ? -12.856 -3.061 2.897 1.00 80.44 125 LEU A O 1
ATOM 1016 N N . SER A 1 126 ? -11.649 -3.351 4.768 1.00 84.31 126 SER A N 1
ATOM 1017 C CA . SER A 1 126 ? -12.783 -3.175 5.689 1.00 84.31 126 SER A CA 1
ATOM 1018 C C . SER A 1 126 ? -13.344 -1.754 5.671 1.00 84.31 126 SER A C 1
ATOM 1020 O O . SER A 1 126 ? -12.608 -0.786 5.873 1.00 84.31 126 SER A O 1
ATOM 1022 N N . LYS A 1 127 ? -14.674 -1.635 5.537 1.00 87.00 127 LYS A N 1
ATOM 1023 C CA . LYS A 1 127 ? -15.377 -0.349 5.667 1.00 87.00 127 LYS A CA 1
ATOM 1024 C C . LYS A 1 127 ? -15.199 0.261 7.053 1.00 87.00 127 LYS A C 1
ATOM 1026 O O . LYS A 1 127 ? -14.798 1.410 7.163 1.00 87.00 127 LYS A O 1
ATOM 1031 N N . SER A 1 128 ? -15.438 -0.509 8.110 1.00 89.69 128 SER A N 1
ATOM 1032 C CA . SER A 1 128 ? -15.390 0.034 9.471 1.00 89.69 128 SER A CA 1
ATOM 1033 C C . SER A 1 128 ? -13.984 0.500 9.857 1.00 89.69 128 SER A C 1
ATOM 1035 O O . SER A 1 128 ? -13.844 1.513 10.539 1.00 89.69 128 SER A O 1
ATOM 1037 N N . LEU A 1 129 ? -12.934 -0.175 9.371 1.00 94.06 129 LEU A N 1
ATOM 1038 C CA . LEU A 1 129 ? -11.551 0.259 9.601 1.00 94.06 129 LEU A CA 1
ATOM 1039 C C . LEU A 1 129 ? -11.207 1.538 8.838 1.00 94.06 129 LEU A C 1
ATOM 1041 O O . LEU A 1 129 ? -10.577 2.434 9.390 1.00 94.06 129 LEU A O 1
ATOM 1045 N N . LEU A 1 130 ? -11.618 1.644 7.576 1.00 91.69 130 LEU A N 1
ATOM 1046 C CA . LEU A 1 130 ? -11.396 2.857 6.796 1.00 91.69 130 LEU A CA 1
ATOM 1047 C C . LEU A 1 130 ? -12.218 4.044 7.344 1.00 91.69 130 LEU A C 1
ATOM 1049 O O . LEU A 1 130 ? -11.687 5.145 7.419 1.00 91.69 130 LEU A O 1
ATOM 1053 N N . GLU A 1 131 ? -13.461 3.833 7.796 1.00 91.62 131 GLU A N 1
ATOM 1054 C CA . GLU A 1 131 ? -14.287 4.859 8.461 1.00 91.62 131 GLU A CA 1
ATOM 1055 C C . GLU A 1 131 ? -13.604 5.362 9.739 1.00 91.62 131 GLU A C 1
ATOM 1057 O O . GLU A 1 131 ? -13.478 6.570 9.948 1.00 91.62 131 GLU A O 1
ATOM 1062 N N . ALA A 1 132 ? -13.093 4.440 10.561 1.00 94.81 132 ALA A N 1
ATOM 1063 C CA . ALA A 1 132 ? -12.311 4.768 11.748 1.00 94.81 132 ALA A CA 1
ATOM 1064 C C . ALA A 1 132 ? -11.057 5.586 11.398 1.00 94.81 132 ALA A C 1
ATOM 1066 O O . ALA A 1 132 ? -10.808 6.629 12.008 1.00 94.81 132 ALA A O 1
ATOM 1067 N N . ALA A 1 133 ? -10.306 5.159 10.378 1.00 94.00 133 ALA A N 1
ATOM 1068 C CA . ALA A 1 133 ? -9.113 5.857 9.916 1.00 94.00 133 ALA A CA 1
ATOM 1069 C C . ALA A 1 133 ? -9.439 7.274 9.413 1.00 94.00 133 ALA A C 1
ATOM 1071 O O . ALA A 1 133 ? -8.767 8.224 9.815 1.00 94.00 133 ALA A O 1
ATOM 1072 N N . SER A 1 134 ? -10.493 7.456 8.607 1.00 90.75 134 SER A N 1
ATOM 1073 C CA . SER A 1 134 ? -10.926 8.776 8.121 1.00 90.75 134 SER A CA 1
ATOM 1074 C C . SER A 1 134 ? -11.321 9.731 9.259 1.00 90.75 134 SER A C 1
ATOM 1076 O O . SER A 1 134 ? -11.133 10.943 9.136 1.00 90.75 134 SER A O 1
ATOM 1078 N N . MET A 1 135 ? -11.800 9.191 10.387 1.00 92.88 135 MET A N 1
ATOM 1079 C CA . MET A 1 135 ? -12.165 9.930 11.605 1.00 92.88 135 MET A CA 1
ATOM 1080 C C . MET A 1 135 ? -11.025 10.072 12.630 1.00 92.88 135 MET A C 1
ATOM 1082 O O . MET A 1 135 ? -11.268 10.417 13.794 1.00 92.88 135 MET A O 1
ATOM 1086 N N . GLU A 1 136 ? -9.784 9.802 12.221 1.00 95.50 136 GLU A N 1
ATOM 1087 C CA . GLU A 1 136 ? -8.595 9.876 13.080 1.00 95.50 136 GLU A CA 1
ATOM 1088 C C . GLU A 1 136 ? -8.730 9.020 14.345 1.00 95.50 136 GLU A C 1
ATOM 1090 O O . GLU A 1 136 ? -8.299 9.414 15.430 1.00 95.50 136 GLU A O 1
ATOM 1095 N N . ARG A 1 137 ? -9.378 7.855 14.237 1.00 96.00 137 ARG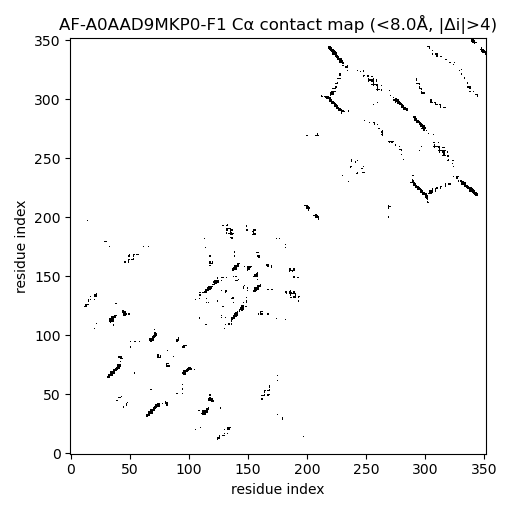 A N 1
ATOM 1096 C CA . ARG A 1 137 ? -9.445 6.893 15.337 1.00 96.00 137 ARG A CA 1
ATOM 1097 C C . ARG A 1 137 ? -8.326 5.862 15.194 1.00 96.00 137 ARG A C 1
ATOM 1099 O O . ARG A 1 137 ? -8.209 5.254 14.131 1.00 96.00 137 ARG A O 1
ATOM 1106 N N . PRO A 1 138 ? -7.524 5.629 16.248 1.00 96.81 138 PRO A N 1
ATOM 1107 C CA . PRO A 1 138 ? -6.622 4.486 16.315 1.00 96.81 138 PRO A CA 1
ATOM 1108 C C . PRO A 1 138 ? -7.364 3.166 16.154 1.00 96.81 138 PRO A C 1
ATOM 1110 O O . PRO A 1 138 ? -8.491 3.012 16.636 1.00 96.81 138 PRO A O 1
ATOM 1113 N N . ILE A 1 139 ? -6.704 2.199 15.524 1.00 98.38 139 ILE A N 1
ATOM 1114 C CA . ILE A 1 139 ? -7.296 0.906 15.185 1.00 98.38 139 ILE A CA 1
ATOM 1115 C C . ILE A 1 139 ? -6.492 -0.221 15.829 1.00 98.38 139 ILE A C 1
ATOM 1117 O O . ILE A 1 139 ? -5.265 -0.208 15.793 1.00 98.38 139 ILE A O 1
ATOM 1121 N N . ILE A 1 140 ? -7.182 -1.226 16.361 1.00 98.69 140 ILE A N 1
ATOM 1122 C CA . ILE A 1 140 ? -6.610 -2.547 16.634 1.00 98.69 140 ILE A CA 1
ATOM 1123 C C . ILE A 1 140 ? -7.301 -3.549 15.711 1.00 98.69 140 ILE A C 1
ATOM 1125 O O . ILE A 1 140 ? -8.527 -3.636 15.680 1.00 98.69 140 ILE A O 1
ATOM 1129 N N . THR A 1 141 ? -6.535 -4.310 14.940 1.00 98.12 141 THR A N 1
ATOM 1130 C CA . THR A 1 141 ? -7.087 -5.280 13.983 1.00 98.12 141 THR A CA 1
ATOM 1131 C C . THR A 1 141 ? -6.173 -6.494 13.853 1.00 98.12 141 THR A C 1
ATOM 1133 O O . THR A 1 141 ? -5.078 -6.512 14.403 1.00 98.12 141 THR A O 1
ATOM 1136 N N . THR A 1 142 ? -6.602 -7.540 13.160 1.00 96.88 142 THR A N 1
ATOM 1137 C CA . THR A 1 142 ? -5.797 -8.747 12.905 1.00 96.88 142 THR A CA 1
ATOM 1138 C C . THR A 1 142 ? -4.743 -8.574 11.811 1.00 96.88 142 THR A C 1
ATOM 1140 O O . THR A 1 142 ? -4.892 -7.778 10.884 1.00 96.88 142 THR A O 1
ATOM 1143 N N . ASN A 1 143 ? -3.687 -9.384 11.876 1.00 94.56 143 ASN A N 1
ATOM 1144 C CA . ASN A 1 143 ? -2.584 -9.447 10.920 1.00 94.56 143 ASN A CA 1
ATOM 1145 C C . ASN A 1 143 ? -2.959 -10.227 9.638 1.00 94.56 143 ASN A C 1
ATOM 1147 O O . ASN A 1 143 ? -2.347 -11.234 9.274 1.00 94.56 143 ASN A O 1
ATOM 1151 N N . VAL A 1 144 ? -3.984 -9.754 8.927 1.00 89.94 144 VAL A N 1
ATOM 1152 C CA . VAL A 1 144 ? -4.440 -10.292 7.629 1.00 89.94 144 VAL A CA 1
ATOM 1153 C C . VAL A 1 144 ? -4.304 -9.248 6.523 1.00 89.94 144 VAL A C 1
ATOM 1155 O O . VAL A 1 144 ? -4.170 -8.061 6.808 1.00 89.94 144 VAL A O 1
ATOM 1158 N N . SER A 1 145 ? -4.312 -9.673 5.253 1.00 80.00 145 SER A N 1
ATOM 1159 C CA . SER A 1 145 ? -3.993 -8.808 4.102 1.00 80.00 145 SER A CA 1
ATOM 1160 C C . SER A 1 145 ? -4.775 -7.493 4.089 1.00 80.00 145 SER A C 1
ATOM 1162 O O . SER A 1 145 ? -4.159 -6.436 4.167 1.00 80.00 145 SER A O 1
ATOM 1164 N N . GLY A 1 146 ? -6.108 -7.548 4.086 1.00 82.25 146 GLY A N 1
ATOM 1165 C CA . GLY A 1 146 ? -6.938 -6.345 4.003 1.00 82.25 146 GLY A CA 1
ATOM 1166 C C . GLY A 1 146 ? -6.874 -5.439 5.239 1.00 82.25 146 GLY A C 1
ATOM 1167 O O . GLY A 1 146 ? -7.092 -4.233 5.149 1.00 82.25 146 GLY A O 1
ATOM 1168 N N . CYS A 1 147 ? -6.499 -5.990 6.392 1.00 90.69 147 CYS A N 1
ATOM 1169 C CA . CYS A 1 147 ? -6.256 -5.224 7.610 1.00 90.69 147 CYS A CA 1
ATOM 1170 C C . CYS A 1 147 ? -4.896 -4.510 7.582 1.00 90.69 147 CYS A C 1
ATOM 1172 O O . CYS A 1 147 ? -4.821 -3.351 7.986 1.00 90.69 147 CYS A O 1
ATOM 1174 N N . ARG A 1 148 ? -3.843 -5.155 7.054 1.00 89.62 148 ARG A N 1
ATOM 1175 C CA . ARG A 1 148 ? -2.511 -4.545 6.851 1.00 89.62 148 ARG A CA 1
ATOM 1176 C C . ARG A 1 148 ? -2.538 -3.398 5.847 1.00 89.62 148 ARG A C 1
ATOM 1178 O O . ARG A 1 148 ? -1.785 -2.432 5.980 1.00 89.62 148 ARG A O 1
ATOM 1185 N N . ASP A 1 149 ? -3.443 -3.466 4.875 1.00 85.56 149 ASP A N 1
ATOM 1186 C CA . ASP A 1 149 ? -3.660 -2.351 3.959 1.00 85.56 149 ASP A CA 1
ATOM 1187 C C . ASP A 1 149 ? -4.078 -1.096 4.746 1.00 85.56 149 ASP A C 1
ATOM 1189 O O . ASP A 1 149 ? -3.527 -0.023 4.521 1.00 85.56 149 ASP A O 1
ATOM 1193 N N . VAL A 1 150 ? -4.928 -1.226 5.772 1.00 89.62 150 VAL A N 1
ATOM 1194 C CA . VAL A 1 150 ? -5.384 -0.092 6.600 1.00 89.62 150 VAL A CA 1
ATOM 1195 C C . VAL A 1 150 ? -4.432 0.257 7.747 1.00 89.62 150 VAL A C 1
ATOM 1197 O O . VAL A 1 150 ? -4.245 1.436 8.050 1.00 89.62 150 VAL A O 1
ATOM 1200 N N . VAL A 1 151 ? -3.777 -0.728 8.361 1.00 94.81 151 VAL A N 1
ATOM 1201 C CA . VAL A 1 151 ? -2.987 -0.549 9.589 1.00 94.81 151 VAL A CA 1
ATOM 1202 C C . VAL A 1 151 ? -1.532 -0.973 9.392 1.00 94.81 151 VAL A C 1
ATOM 1204 O O . VAL A 1 151 ? -1.247 -2.119 9.064 1.00 94.81 151 VAL A O 1
ATOM 1207 N N . ASP A 1 152 ? -0.621 -0.031 9.616 1.00 93.44 152 ASP A N 1
ATOM 1208 C CA . ASP A 1 152 ? 0.807 -0.256 9.833 1.00 93.44 152 ASP A CA 1
ATOM 1209 C C . ASP A 1 152 ? 1.049 -0.396 11.344 1.00 93.44 152 ASP A C 1
ATOM 1211 O O . ASP A 1 152 ? 0.855 0.563 12.103 1.00 93.44 152 ASP A O 1
ATOM 1215 N N . ASP A 1 153 ? 1.451 -1.594 11.776 1.00 97.38 153 ASP A N 1
ATOM 1216 C CA . ASP A 1 153 ? 1.614 -1.935 13.194 1.00 97.38 153 ASP A CA 1
ATOM 1217 C C . ASP A 1 153 ? 2.546 -0.959 13.929 1.00 97.38 153 ASP A C 1
ATOM 1219 O O . ASP A 1 153 ? 3.638 -0.632 13.463 1.00 97.38 153 ASP A O 1
ATOM 1223 N N . GLY A 1 154 ? 2.088 -0.457 15.076 1.00 94.56 154 GLY A N 1
ATOM 1224 C CA . GLY A 1 154 ? 2.796 0.520 15.901 1.00 94.56 154 GLY A CA 1
ATOM 1225 C C . GLY A 1 154 ? 2.831 1.944 15.340 1.00 94.56 154 GLY A C 1
ATOM 1226 O O . GLY A 1 154 ? 3.232 2.864 16.053 1.00 94.56 154 GLY A O 1
ATOM 1227 N N . VAL A 1 155 ? 2.390 2.164 14.098 1.00 95.88 155 VAL A N 1
ATOM 1228 C CA . VAL A 1 155 ? 2.396 3.486 13.462 1.00 95.88 155 VAL A CA 1
ATOM 1229 C C . VAL A 1 155 ? 1.025 4.134 13.585 1.00 95.88 155 VAL A C 1
ATOM 1231 O O . VAL A 1 155 ? 0.889 5.148 14.272 1.00 95.88 155 VAL A O 1
ATOM 1234 N N . ASN A 1 156 ? 0.006 3.583 12.928 1.00 94.12 156 ASN A N 1
ATOM 1235 C CA . ASN A 1 156 ? -1.353 4.142 12.902 1.00 94.12 156 ASN A CA 1
ATOM 1236 C C . ASN A 1 156 ? -2.403 3.256 13.599 1.00 94.12 156 ASN A C 1
ATOM 1238 O O . ASN A 1 156 ? -3.593 3.570 13.592 1.00 94.12 156 ASN A O 1
ATOM 1242 N N . GLY A 1 157 ? -1.954 2.167 14.210 1.00 98.00 157 GLY A N 1
ATOM 1243 C CA . GLY A 1 157 ? -2.761 1.210 14.946 1.00 98.00 157 GLY A CA 1
ATOM 1244 C C . GLY A 1 157 ? -1.895 0.044 15.411 1.00 98.00 157 GLY A C 1
ATOM 1245 O O . GLY A 1 157 ? -0.672 0.094 15.281 1.00 98.00 157 GLY A O 1
ATOM 1246 N N . TYR A 1 158 ? -2.525 -1.009 15.922 1.00 98.69 158 TYR A N 1
ATOM 1247 C CA . TYR A 1 158 ? -1.844 -2.248 16.289 1.00 98.69 158 TYR A CA 1
ATOM 1248 C C . TYR A 1 158 ? -2.439 -3.458 15.575 1.00 98.69 158 TYR A C 1
ATOM 1250 O O . TYR A 1 158 ? -3.655 -3.559 15.391 1.00 98.69 158 TYR A O 1
ATOM 1258 N N . LEU A 1 159 ? -1.566 -4.397 15.219 1.00 98.38 159 LEU A N 1
ATOM 1259 C CA . LEU A 1 159 ? -1.938 -5.694 14.675 1.00 98.38 159 LEU A CA 1
ATOM 1260 C C . LEU A 1 159 ? -1.885 -6.773 15.763 1.00 98.38 159 LEU A C 1
ATOM 1262 O O . LEU A 1 159 ? -0.944 -6.846 16.551 1.00 98.38 159 LEU A O 1
ATOM 1266 N N . CYS A 1 160 ? -2.899 -7.628 15.804 1.00 98.06 160 CYS A N 1
ATOM 1267 C CA . CYS A 1 160 ? -2.926 -8.849 16.609 1.00 98.06 160 CYS A CA 1
ATOM 1268 C C . CYS A 1 160 ? -2.934 -10.089 15.711 1.00 98.06 160 CYS A C 1
ATOM 1270 O O . CYS A 1 160 ? -3.267 -10.018 14.528 1.00 98.06 160 CYS A O 1
ATOM 1272 N N . GLU A 1 161 ? -2.558 -11.231 16.268 1.00 98.00 161 GLU A N 1
ATOM 1273 C CA . GLU A 1 161 ? -2.566 -12.493 15.532 1.00 98.00 161 GLU A CA 1
ATOM 1274 C C . GLU A 1 161 ? -3.993 -13.043 15.400 1.00 98.00 161 GLU A C 1
ATOM 1276 O O . GLU A 1 161 ? -4.871 -12.791 16.228 1.00 98.00 161 GLU A O 1
ATOM 1281 N N . VAL A 1 162 ? -4.247 -13.754 14.301 1.00 96.94 162 VAL A N 1
ATOM 1282 C CA . VAL A 1 162 ? -5.571 -14.312 13.998 1.00 96.94 162 VAL A CA 1
ATOM 1283 C C . VAL A 1 162 ? -5.917 -15.392 15.019 1.00 96.94 162 VAL A C 1
ATOM 1285 O O . VAL A 1 162 ? -5.114 -16.293 15.240 1.00 96.94 162 VAL A O 1
ATOM 1288 N N . GLN A 1 163 ? -7.124 -15.320 15.593 1.00 97.00 163 GLN A N 1
ATOM 1289 C CA . GLN A 1 163 ? -7.620 -16.280 16.592 1.00 97.00 163 GLN A CA 1
ATOM 1290 C C . GLN A 1 163 ? -6.741 -16.372 17.854 1.00 97.00 163 GLN A C 1
ATOM 1292 O O . GLN A 1 163 ? -6.629 -17.430 18.469 1.00 97.00 163 GLN A O 1
ATOM 1297 N N . ASP A 1 164 ? -6.105 -15.261 18.242 1.00 98.06 164 ASP A N 1
ATOM 1298 C CA . ASP A 1 164 ? -5.243 -15.189 19.421 1.00 98.06 164 ASP A CA 1
ATOM 1299 C C . ASP A 1 164 ? -5.710 -14.079 20.379 1.00 98.06 164 ASP A C 1
ATOM 1301 O O . ASP A 1 164 ? -5.368 -12.896 20.235 1.00 98.06 164 ASP A O 1
ATOM 1305 N N . SER A 1 165 ? -6.483 -14.472 21.395 1.00 98.38 165 SER A N 1
ATOM 1306 C CA . SER A 1 165 ? -6.975 -13.567 22.437 1.00 98.38 165 SER A CA 1
ATOM 1307 C C . SER A 1 165 ? -5.850 -12.985 23.304 1.00 98.38 165 SER A C 1
ATOM 1309 O O . SER A 1 165 ? -5.967 -11.849 23.766 1.00 98.38 165 SER A O 1
ATOM 1311 N N . TYR A 1 166 ? -4.709 -13.670 23.457 1.00 98.38 166 TYR A N 1
ATOM 1312 C CA . TYR A 1 166 ? -3.541 -13.140 24.174 1.00 98.38 166 TYR A CA 1
ATOM 1313 C C . TYR A 1 166 ? -2.847 -12.031 23.380 1.00 98.38 166 TYR A C 1
ATOM 1315 O O . TYR A 1 166 ? -2.462 -11.004 23.951 1.00 98.38 166 TYR A O 1
ATOM 1323 N N . SER A 1 167 ? -2.698 -12.222 22.068 1.00 98.44 167 SER A N 1
ATOM 1324 C CA . SER A 1 167 ? -2.159 -11.207 21.162 1.00 98.44 167 SER A CA 1
ATOM 1325 C C . SER A 1 167 ? -3.062 -9.975 21.135 1.00 98.44 167 SER A C 1
ATOM 1327 O O . SER A 1 167 ? -2.581 -8.860 21.348 1.00 98.44 167 SER A O 1
ATOM 1329 N N . LEU A 1 168 ? -4.380 -10.162 20.995 1.00 98.62 168 LEU A N 1
ATOM 1330 C CA . LEU A 1 168 ? -5.356 -9.071 21.045 1.00 98.62 168 LEU A CA 1
ATOM 1331 C C . LEU A 1 168 ? -5.317 -8.321 22.382 1.00 98.62 168 LEU A C 1
ATOM 1333 O O . LEU A 1 168 ? -5.217 -7.093 22.393 1.00 98.62 168 LEU A O 1
ATOM 1337 N N . ARG A 1 169 ? -5.303 -9.045 23.506 1.00 98.44 169 ARG A N 1
ATOM 1338 C CA . ARG A 1 169 ? -5.147 -8.475 24.851 1.00 98.44 169 ARG A CA 1
ATOM 1339 C C . ARG A 1 169 ? -3.908 -7.590 24.955 1.00 98.44 169 ARG A C 1
ATOM 1341 O O . ARG A 1 169 ? -3.993 -6.486 25.486 1.00 98.44 169 ARG A O 1
ATOM 1348 N N . ASN A 1 170 ? -2.762 -8.046 24.446 1.00 98.31 170 ASN A N 1
ATOM 1349 C CA . ASN A 1 170 ? -1.533 -7.249 24.4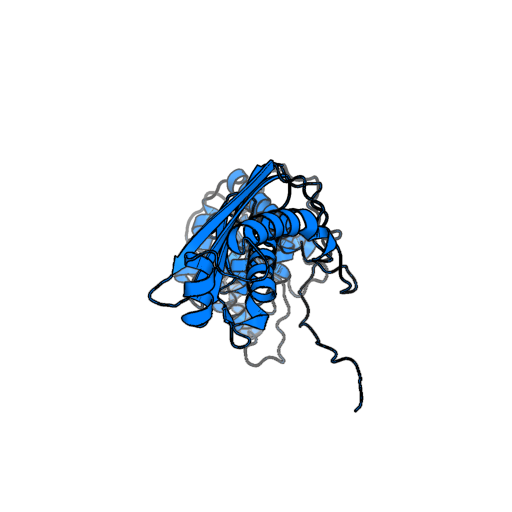79 1.00 98.31 170 ASN A CA 1
ATOM 1350 C C . ASN A 1 170 ? -1.708 -5.914 23.748 1.00 98.31 170 ASN A C 1
ATOM 1352 O O . ASN A 1 170 ? -1.231 -4.891 24.233 1.00 98.31 170 ASN A O 1
ATOM 1356 N N . GLN A 1 171 ? -2.407 -5.905 22.609 1.00 98.50 171 GLN A N 1
ATOM 1357 C CA . GLN A 1 171 ? -2.661 -4.666 21.874 1.00 98.50 171 GLN A CA 1
ATOM 1358 C C . GLN A 1 171 ? -3.690 -3.763 22.569 1.00 98.50 171 GLN A C 1
ATOM 1360 O O . GLN A 1 171 ? -3.530 -2.543 22.536 1.00 98.50 171 GLN A O 1
ATOM 1365 N N . LEU A 1 172 ? -4.698 -4.332 23.248 1.00 98.44 172 LEU A N 1
ATOM 1366 C CA . LEU A 1 172 ? -5.618 -3.564 24.098 1.00 98.44 172 LEU A CA 1
ATOM 1367 C C . LEU A 1 172 ? -4.856 -2.848 25.221 1.00 98.44 172 LEU A C 1
ATOM 1369 O O . LEU A 1 172 ? -5.016 -1.641 25.377 1.00 98.44 172 LEU A O 1
ATOM 1373 N N . ILE A 1 173 ? -3.984 -3.561 25.945 1.00 97.50 173 ILE A N 1
ATOM 1374 C CA . ILE A 1 173 ? -3.167 -2.986 27.029 1.00 97.50 173 ILE A CA 1
ATOM 1375 C C . ILE A 1 173 ? -2.278 -1.861 26.497 1.00 97.50 173 ILE A C 1
ATOM 1377 O O . ILE A 1 173 ? -2.339 -0.754 27.024 1.00 97.50 173 ILE A O 1
ATOM 1381 N N . LYS A 1 174 ? -1.536 -2.091 25.403 1.00 97.31 174 LYS A N 1
ATOM 1382 C CA . LYS A 1 174 ? -0.709 -1.035 24.795 1.00 97.31 174 LYS A CA 1
ATOM 1383 C C . LYS A 1 174 ? -1.532 0.204 24.459 1.00 97.31 174 LYS A C 1
ATOM 1385 O O . LYS A 1 174 ? -1.117 1.315 24.757 1.00 97.31 174 LYS A O 1
ATOM 1390 N N . MET A 1 175 ? -2.710 0.029 23.858 1.00 97.44 175 MET A N 1
ATOM 1391 C CA . MET A 1 175 ? -3.585 1.148 23.506 1.00 97.44 175 MET A CA 1
ATOM 1392 C C . MET A 1 175 ? -4.131 1.884 24.737 1.00 97.44 175 MET A C 1
ATOM 1394 O O . MET A 1 175 ? -4.339 3.097 24.664 1.00 97.44 175 MET A O 1
ATOM 1398 N N . ILE A 1 176 ? -4.359 1.187 25.857 1.00 95.88 176 ILE A N 1
ATOM 1399 C CA . ILE A 1 176 ? -4.748 1.793 27.140 1.00 95.88 176 ILE A CA 1
ATOM 1400 C C . ILE A 1 176 ? -3.600 2.641 27.704 1.00 95.88 176 ILE A C 1
ATOM 1402 O O . ILE A 1 176 ? -3.835 3.791 28.079 1.00 95.88 176 ILE A O 1
ATOM 1406 N N . GLU A 1 177 ? -2.378 2.102 27.699 1.00 94.06 177 GLU A N 1
ATOM 1407 C CA . GLU A 1 177 ? -1.164 2.727 28.247 1.00 94.06 177 GLU A CA 1
ATOM 1408 C C . GLU A 1 177 ? -0.730 3.999 27.507 1.00 94.06 177 GLU A C 1
ATOM 1410 O O . GLU A 1 177 ? -0.076 4.858 28.098 1.00 94.06 177 GLU A O 1
ATOM 1415 N N . LEU A 1 178 ? -1.120 4.162 26.238 1.00 93.94 178 LEU A N 1
ATOM 1416 C CA . LEU A 1 178 ? -0.866 5.399 25.502 1.00 93.94 178 LEU A CA 1
ATOM 1417 C C . LEU A 1 178 ? -1.500 6.614 26.199 1.00 93.94 178 LEU A C 1
ATOM 1419 O O . LEU A 1 178 ? -2.613 6.584 26.737 1.00 93.94 178 LEU A O 1
ATOM 1423 N N . THR A 1 179 ? -0.830 7.753 26.109 1.00 92.38 179 THR A N 1
ATOM 1424 C CA . THR A 1 179 ? -1.416 9.045 26.464 1.00 92.38 179 THR A CA 1
ATOM 1425 C C . THR A 1 179 ? -2.506 9.450 25.456 1.00 92.38 179 THR A C 1
ATOM 1427 O O . THR A 1 179 ? -2.559 8.942 24.329 1.00 92.38 179 THR A O 1
ATOM 1430 N N . PRO A 1 180 ? -3.417 10.379 25.812 1.00 89.38 180 PRO A N 1
ATOM 1431 C CA . PRO A 1 180 ? -4.378 10.949 24.864 1.00 89.38 180 PRO A CA 1
ATOM 1432 C C . PRO A 1 180 ? -3.735 11.471 23.579 1.00 89.38 180 PRO A C 1
ATOM 1434 O O . PRO A 1 180 ? -4.223 11.162 22.496 1.00 89.38 180 PRO A O 1
ATOM 1437 N N . THR A 1 181 ? -2.624 12.199 23.707 1.00 91.56 181 THR A N 1
ATOM 1438 C CA . THR A 1 181 ? -1.898 12.780 22.574 1.00 91.56 181 THR A CA 1
ATOM 1439 C C . THR A 1 181 ? -1.314 11.701 21.668 1.00 91.56 181 THR A C 1
ATOM 1441 O O . THR A 1 181 ? -1.452 11.787 20.454 1.00 91.56 181 THR A O 1
ATOM 1444 N N . GLU A 1 182 ? -0.728 10.639 22.228 1.00 94.62 182 GLU A N 1
ATOM 1445 C CA . GLU A 1 182 ? -0.182 9.540 21.420 1.00 94.62 182 GLU A CA 1
ATOM 1446 C C . GLU A 1 182 ? -1.267 8.797 20.634 1.00 94.62 182 GLU A C 1
ATOM 1448 O O . GLU A 1 182 ? -1.054 8.457 19.467 1.00 94.62 182 GLU A O 1
ATOM 1453 N N . ARG A 1 183 ? -2.447 8.586 21.235 1.00 94.69 183 ARG A N 1
ATOM 1454 C CA . ARG A 1 183 ? -3.614 8.042 20.521 1.00 94.69 183 ARG A CA 1
ATOM 1455 C C . ARG A 1 183 ? -4.086 8.986 19.420 1.00 94.69 183 ARG A C 1
ATOM 1457 O O . ARG A 1 183 ? -4.350 8.538 18.310 1.00 94.69 183 ARG A O 1
ATOM 1464 N N . GLU A 1 184 ? -4.174 10.283 19.689 1.00 92.50 184 GLU A N 1
ATOM 1465 C CA . GLU A 1 184 ? -4.579 11.266 18.679 1.00 92.50 184 GLU A CA 1
ATOM 1466 C C . GLU A 1 184 ? -3.606 11.286 17.488 1.00 92.50 184 GLU A C 1
ATOM 1468 O O . GLU A 1 184 ? -4.024 11.193 16.333 1.00 92.50 184 GLU A O 1
ATOM 1473 N N . ASP A 1 185 ? -2.301 11.315 17.756 1.00 93.00 185 ASP A N 1
ATOM 1474 C CA . ASP A 1 185 ? -1.269 11.290 16.721 1.00 93.00 185 ASP A CA 1
ATOM 1475 C C . ASP A 1 185 ? -1.276 9.978 15.928 1.00 93.00 185 ASP A C 1
ATOM 1477 O O . ASP A 1 185 ? -1.091 9.984 14.707 1.00 93.00 185 ASP A O 1
ATOM 1481 N N . MET A 1 186 ? -1.536 8.847 16.591 1.00 97.38 186 MET A N 1
ATOM 1482 C CA . MET A 1 186 ? -1.735 7.557 15.928 1.00 97.38 186 MET A CA 1
ATOM 1483 C C . MET A 1 186 ? -2.936 7.599 14.971 1.00 97.38 186 MET A C 1
ATOM 1485 O O . MET A 1 186 ? -2.812 7.199 13.811 1.00 97.38 186 MET A O 1
ATOM 1489 N N . GLY A 1 187 ? -4.064 8.160 15.410 1.00 95.88 187 GLY A N 1
ATOM 1490 C CA . GLY A 1 187 ? -5.255 8.358 14.585 1.00 95.88 187 GLY A CA 1
ATOM 1491 C C . GLY A 1 187 ? -5.006 9.258 13.369 1.00 95.88 187 GLY A C 1
ATOM 1492 O O . GLY A 1 187 ? -5.384 8.907 12.248 1.00 95.88 187 GLY A O 1
ATOM 1493 N N . LYS A 1 188 ? -4.286 10.375 13.548 1.00 92.50 188 LYS A N 1
ATOM 1494 C CA . LYS A 1 188 ? -3.874 11.274 12.450 1.00 92.50 188 LYS A CA 1
ATOM 1495 C C . LYS A 1 188 ? -3.018 10.558 11.405 1.00 92.50 188 LYS A C 1
ATOM 1497 O O . LYS A 1 188 ? -3.206 10.760 10.202 1.00 92.50 188 LYS A O 1
ATOM 1502 N N . ARG A 1 189 ? -2.095 9.684 11.834 1.00 93.56 189 ARG A N 1
ATOM 1503 C CA . ARG A 1 189 ? -1.322 8.824 10.916 1.00 93.56 189 ARG A CA 1
ATOM 1504 C C . ARG A 1 189 ? -2.235 7.848 10.160 1.00 93.56 189 ARG A C 1
ATOM 1506 O O . ARG A 1 189 ? -2.009 7.618 8.972 1.00 93.56 189 ARG A O 1
ATOM 1513 N N . GLY A 1 190 ? -3.299 7.362 10.804 1.00 92.50 190 GLY A N 1
ATOM 1514 C CA . GLY A 1 190 ? -4.359 6.543 10.202 1.00 92.50 190 GLY A CA 1
ATOM 1515 C C . GLY A 1 190 ? -5.049 7.236 9.037 1.00 92.50 190 GLY A C 1
ATOM 1516 O O . GLY A 1 190 ? -4.993 6.748 7.907 1.00 92.50 190 GLY A O 1
ATOM 1517 N N . ARG A 1 191 ? -5.597 8.427 9.287 1.00 89.88 191 ARG A N 1
ATOM 1518 C CA . ARG A 1 191 ? -6.234 9.265 8.259 1.00 89.88 191 ARG A CA 1
ATOM 1519 C C . ARG A 1 191 ? -5.292 9.591 7.111 1.00 89.88 191 ARG A C 1
ATOM 1521 O O . ARG A 1 191 ? -5.684 9.566 5.946 1.00 89.88 191 ARG A O 1
ATOM 1528 N N . LYS A 1 192 ? -4.029 9.888 7.432 1.00 85.31 192 LYS A N 1
ATOM 1529 C CA . LYS A 1 192 ? -3.004 10.156 6.425 1.00 85.31 192 LYS A CA 1
ATOM 1530 C C . LYS A 1 192 ? -2.833 8.951 5.494 1.00 85.31 192 LYS A C 1
ATOM 1532 O O . LYS A 1 192 ? -2.910 9.141 4.285 1.00 85.31 192 LYS A O 1
ATOM 1537 N N . LYS A 1 193 ? -2.658 7.733 6.026 1.00 84.94 193 LYS A N 1
ATOM 1538 C CA . LYS A 1 193 ? -2.542 6.499 5.224 1.00 84.94 193 LYS A CA 1
ATOM 1539 C C . LYS A 1 193 ? -3.794 6.246 4.378 1.00 84.94 193 LYS A C 1
ATOM 1541 O O . LYS A 1 193 ? -3.674 6.001 3.179 1.00 84.94 193 LYS A O 1
ATOM 1546 N N . GLU A 1 194 ? -4.978 6.380 4.974 1.00 83.69 194 GLU A N 1
ATOM 1547 C CA . GLU A 1 194 ? -6.266 6.210 4.289 1.00 83.69 194 GLU A CA 1
ATOM 1548 C C . GLU A 1 194 ? -6.402 7.138 3.074 1.00 83.69 194 GLU A C 1
ATOM 1550 O O . GLU A 1 194 ? -6.638 6.662 1.959 1.00 83.69 194 GLU A O 1
ATOM 1555 N N . LYS A 1 195 ? -6.103 8.435 3.246 1.00 74.44 195 LYS A N 1
ATOM 1556 C CA . LYS A 1 195 ? -6.116 9.419 2.152 1.00 74.44 195 LYS A CA 1
ATOM 1557 C C . LYS A 1 195 ? -5.217 9.003 0.982 1.00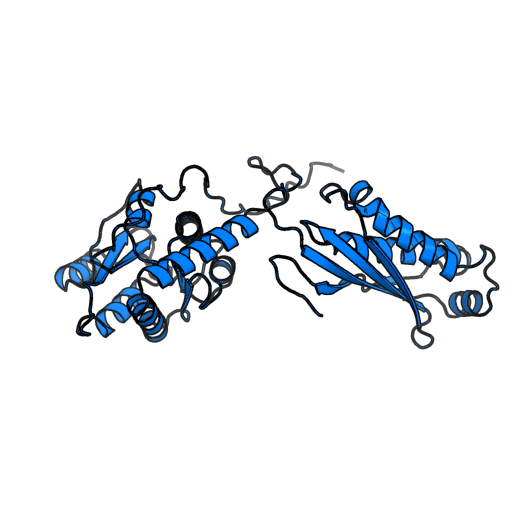 74.44 195 LYS A C 1
ATOM 1559 O O . LYS A 1 195 ? -5.527 9.343 -0.156 1.00 74.44 195 LYS A O 1
ATOM 1564 N N . TYR A 1 196 ? -4.122 8.278 1.227 1.00 66.94 196 TYR A N 1
ATOM 1565 C CA . TYR A 1 196 ? -3.239 7.781 0.166 1.00 66.94 196 TYR A CA 1
ATOM 1566 C C . TYR A 1 196 ? -3.741 6.504 -0.509 1.00 66.94 196 TYR A C 1
ATOM 1568 O O . TYR A 1 196 ? -3.506 6.349 -1.706 1.00 66.94 196 TYR A O 1
ATOM 1576 N N . MET A 1 197 ? -4.447 5.626 0.206 1.00 66.88 197 MET A N 1
ATOM 1577 C CA . MET A 1 197 ? -5.055 4.424 -0.380 1.00 66.88 197 MET A CA 1
ATOM 1578 C C . MET A 1 197 ? -6.220 4.754 -1.314 1.00 66.88 197 MET A C 1
ATOM 1580 O O . MET A 1 197 ? -6.386 4.117 -2.352 1.00 66.88 197 MET A O 1
ATOM 1584 N N . ASN A 1 198 ? -6.993 5.796 -0.999 1.00 60.88 198 ASN A N 1
ATOM 1585 C CA . ASN A 1 198 ? -8.115 6.232 -1.835 1.00 60.88 198 ASN A CA 1
ATOM 1586 C C . ASN A 1 198 ? -7.693 6.954 -3.136 1.00 60.88 198 ASN A C 1
ATOM 1588 O O . ASN A 1 198 ? -8.536 7.302 -3.972 1.00 60.88 198 ASN A O 1
ATOM 1592 N N . LEU A 1 199 ? -6.388 7.128 -3.373 1.00 54.19 199 LEU A N 1
ATOM 1593 C CA . LEU A 1 199 ? -5.824 7.651 -4.619 1.00 54.19 199 LEU A CA 1
ATOM 1594 C C . LEU A 1 199 ? -5.788 6.572 -5.708 1.00 54.19 199 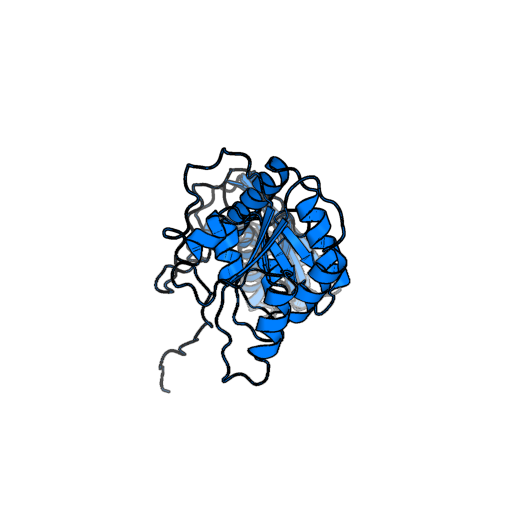LEU A C 1
ATOM 1596 O O . LEU A 1 199 ? -4.730 6.138 -6.157 1.00 54.19 199 LEU A O 1
ATOM 1600 N N . THR A 1 200 ? -6.964 6.143 -6.151 1.00 56.31 200 THR A N 1
ATOM 1601 C CA . THR A 1 200 ? -7.107 5.231 -7.291 1.00 56.31 200 THR A CA 1
ATOM 1602 C C . THR A 1 200 ? -7.298 6.025 -8.586 1.00 56.31 200 THR A C 1
ATOM 1604 O O . THR A 1 200 ? -7.926 7.087 -8.588 1.00 56.31 200 THR A O 1
ATOM 1607 N N . HIS A 1 201 ? -6.803 5.498 -9.711 1.00 54.19 201 HIS A N 1
ATOM 1608 C CA . HIS A 1 201 ? -6.998 6.060 -11.059 1.00 54.19 201 HIS A CA 1
ATOM 1609 C C . HIS A 1 201 ? -8.452 5.964 -11.564 1.00 54.19 201 HIS A C 1
ATOM 1611 O O . HIS A 1 201 ? -8.691 5.968 -12.766 1.00 54.19 201 HIS A O 1
ATOM 1617 N N . LEU A 1 202 ? -9.433 5.848 -10.668 1.00 54.97 202 LEU A N 1
ATOM 1618 C CA . LEU A 1 202 ? -10.849 5.692 -10.984 1.00 54.97 202 LEU A CA 1
ATOM 1619 C C . LEU A 1 202 ? -11.681 6.740 -10.227 1.00 54.97 202 LEU A C 1
ATOM 1621 O O . LEU A 1 202 ? -11.486 6.946 -9.026 1.00 54.97 202 LEU A O 1
ATOM 1625 N N . ASP A 1 203 ? -12.614 7.405 -10.902 1.00 57.38 203 ASP A N 1
ATOM 1626 C CA . ASP A 1 203 ? -13.589 8.325 -10.310 1.00 57.38 203 ASP A CA 1
ATOM 1627 C C . ASP A 1 203 ? -14.736 7.599 -9.595 1.00 57.38 203 ASP A C 1
ATOM 1629 O O . ASP A 1 203 ? -14.754 6.371 -9.503 1.00 57.38 203 ASP A O 1
ATOM 1633 N N . GLU A 1 204 ? -15.668 8.364 -9.027 1.00 54.09 204 GLU A N 1
ATOM 1634 C CA . GLU A 1 204 ? -16.855 7.882 -8.301 1.00 54.09 204 GLU A CA 1
ATOM 1635 C C . GLU A 1 204 ? -17.778 6.967 -9.126 1.00 54.09 204 GLU A C 1
ATOM 1637 O O . GLU A 1 204 ? -18.537 6.194 -8.551 1.00 54.09 204 GLU A O 1
ATOM 1642 N N . ASN A 1 205 ? -17.647 6.979 -10.456 1.00 57.91 205 ASN A N 1
ATOM 1643 C CA . ASN A 1 205 ? -18.417 6.170 -11.397 1.00 57.91 205 ASN A CA 1
ATOM 1644 C C . ASN A 1 205 ? -17.582 5.041 -12.034 1.00 57.91 205 ASN A C 1
ATOM 1646 O O . ASN A 1 205 ? -17.973 4.512 -13.077 1.00 57.91 205 ASN A O 1
ATOM 1650 N N . ASN A 1 206 ? -16.428 4.681 -11.454 1.00 56.69 206 ASN A N 1
ATOM 1651 C CA . ASN A 1 206 ? -15.468 3.719 -12.016 1.00 56.69 206 ASN A CA 1
ATOM 1652 C C . ASN A 1 206 ? -14.910 4.113 -13.397 1.00 56.69 206 ASN A C 1
ATOM 1654 O O . ASN A 1 206 ? -14.451 3.256 -14.156 1.00 56.69 206 ASN A O 1
ATOM 1658 N N . LYS A 1 207 ? -14.904 5.403 -13.741 1.00 62.53 207 LYS A N 1
ATOM 1659 C CA . LYS A 1 207 ? -14.252 5.882 -14.964 1.00 62.53 207 LYS A CA 1
ATOM 1660 C C . LYS A 1 207 ? -12.804 6.269 -14.674 1.00 62.53 207 LYS A C 1
ATOM 1662 O O . LYS A 1 207 ? -12.522 6.758 -13.582 1.00 62.53 207 LYS A O 1
ATOM 1667 N N . PRO A 1 208 ? -11.876 6.090 -15.627 1.00 67.12 208 PRO A N 1
ATOM 1668 C CA . PRO A 1 208 ? -10.496 6.521 -15.451 1.00 67.12 208 PRO A CA 1
ATOM 1669 C C . PRO A 1 208 ? -10.402 8.003 -15.074 1.00 67.12 208 PRO A C 1
ATOM 1671 O O . PRO A 1 208 ? -10.977 8.855 -15.751 1.00 67.12 208 PRO A O 1
ATOM 1674 N N . LYS A 1 209 ? -9.653 8.310 -14.013 1.00 74.25 209 LYS A N 1
ATOM 1675 C CA . LYS A 1 209 ? -9.281 9.674 -13.635 1.00 74.25 209 LYS A CA 1
ATOM 1676 C C . LYS A 1 209 ? -7.790 9.778 -13.353 1.00 74.25 209 LYS A C 1
ATOM 1678 O O . LYS A 1 209 ? -7.168 8.872 -12.792 1.00 74.25 209 LYS A O 1
ATOM 1683 N N . MET A 1 210 ? -7.234 10.941 -13.661 1.00 74.06 210 MET A N 1
ATOM 1684 C CA . MET A 1 210 ? -5.948 11.346 -13.115 1.00 74.06 210 MET A CA 1
ATOM 1685 C C . MET A 1 210 ? -6.141 11.714 -11.638 1.00 74.06 210 MET A C 1
ATOM 1687 O O . MET A 1 210 ? -7.079 12.423 -11.277 1.00 74.06 210 MET A O 1
ATOM 1691 N N . VAL A 1 211 ? -5.277 11.195 -10.772 1.00 73.19 211 VAL A N 1
ATOM 1692 C CA . VAL A 1 211 ? -5.336 11.461 -9.331 1.00 73.19 211 VAL A CA 1
ATOM 1693 C C . VAL A 1 211 ? -4.839 12.878 -9.053 1.00 73.19 211 VAL A C 1
ATOM 1695 O O . VAL A 1 211 ? -3.759 13.239 -9.513 1.00 73.19 211 VAL A O 1
ATOM 1698 N N . ASP A 1 212 ? -5.567 13.670 -8.267 1.00 75.50 212 ASP A N 1
ATOM 1699 C CA . ASP A 1 212 ? -5.051 14.961 -7.807 1.00 75.50 212 ASP A CA 1
ATOM 1700 C C . ASP A 1 212 ? -3.909 14.749 -6.799 1.00 75.50 212 ASP A C 1
ATOM 1702 O O . ASP A 1 212 ? -4.032 14.015 -5.816 1.00 75.50 212 ASP A O 1
ATOM 1706 N N . VAL A 1 213 ? -2.765 15.373 -7.069 1.00 74.88 213 VAL A N 1
ATOM 1707 C CA . VAL A 1 213 ? -1.561 15.300 -6.234 1.00 74.88 213 VAL A CA 1
ATOM 1708 C C . VAL A 1 213 ? -1.239 16.634 -5.568 1.00 74.88 213 VAL A C 1
ATOM 1710 O O . VAL A 1 213 ? -0.164 16.763 -4.994 1.00 74.88 213 VAL A O 1
ATOM 1713 N N . SER A 1 214 ? -2.141 17.618 -5.628 1.00 74.25 214 SER A N 1
ATOM 1714 C CA . SER A 1 214 ? -1.883 18.999 -5.207 1.00 74.25 214 SER A CA 1
ATOM 1715 C C . SER A 1 214 ? -1.508 19.148 -3.732 1.00 74.25 214 SER A C 1
ATOM 1717 O O . SER A 1 214 ? -0.603 19.915 -3.415 1.00 74.25 214 SER A O 1
ATOM 1719 N N . ASP A 1 215 ? -2.125 18.350 -2.861 1.00 72.69 215 ASP A N 1
ATOM 1720 C CA . ASP A 1 215 ? -1.884 18.354 -1.411 1.00 72.69 215 ASP A CA 1
ATOM 1721 C C . ASP A 1 215 ? -0.613 17.597 -0.988 1.00 72.69 215 ASP A C 1
ATOM 1723 O O . ASP A 1 215 ? -0.323 17.486 0.204 1.00 72.69 215 ASP A O 1
ATOM 1727 N N . LYS A 1 216 ? 0.116 16.982 -1.928 1.00 73.81 216 LYS A N 1
ATOM 1728 C CA . LYS A 1 216 ? 1.323 16.220 -1.598 1.00 73.81 216 LYS A CA 1
ATOM 1729 C C . LYS A 1 216 ? 2.535 17.141 -1.545 1.00 73.81 216 LYS A C 1
ATOM 1731 O O . LYS A 1 216 ? 2.742 17.964 -2.437 1.00 73.81 216 LYS A O 1
ATOM 1736 N N . ASP A 1 217 ? 3.388 16.910 -0.555 1.00 77.56 217 ASP A N 1
ATOM 1737 C CA . ASP A 1 217 ? 4.673 17.591 -0.462 1.00 77.56 217 ASP A CA 1
ATOM 1738 C C . ASP A 1 217 ? 5.574 17.255 -1.658 1.00 77.56 217 ASP A C 1
ATOM 1740 O O . ASP A 1 217 ? 5.613 16.122 -2.161 1.00 77.56 217 ASP A O 1
ATOM 1744 N N . GLU A 1 218 ? 6.333 18.255 -2.106 1.00 87.12 218 GLU A N 1
ATOM 1745 C CA . GLU A 1 218 ? 7.379 18.051 -3.098 1.00 87.12 218 GLU A CA 1
ATOM 1746 C C . GLU A 1 218 ? 8.629 17.462 -2.453 1.00 87.12 218 GLU A C 1
ATOM 1748 O O . GLU A 1 218 ? 9.331 18.118 -1.681 1.00 87.12 218 GLU A O 1
ATOM 1753 N N . THR A 1 219 ? 8.961 16.238 -2.844 1.00 90.19 219 THR A N 1
ATOM 1754 C CA . THR A 1 219 ? 10.172 15.548 -2.398 1.00 90.19 219 THR A CA 1
ATOM 1755 C C . THR A 1 219 ? 11.046 15.199 -3.594 1.00 90.19 219 THR A C 1
ATOM 1757 O O . THR A 1 219 ? 10.576 15.138 -4.734 1.00 90.19 219 THR A O 1
ATOM 1760 N N . THR A 1 220 ? 12.337 14.960 -3.353 1.00 94.06 220 THR A N 1
ATOM 1761 C CA . THR A 1 220 ? 13.181 14.301 -4.358 1.00 94.06 220 THR A CA 1
ATOM 1762 C C . THR A 1 220 ? 12.643 12.896 -4.582 1.00 94.06 220 THR A C 1
ATOM 1764 O O . THR A 1 220 ? 12.331 12.197 -3.618 1.00 94.06 220 THR A O 1
ATOM 1767 N N . ARG A 1 221 ? 12.505 12.509 -5.848 1.00 95.31 221 ARG A N 1
ATOM 1768 C CA . ARG A 1 221 ? 12.004 11.195 -6.247 1.00 95.31 221 ARG A CA 1
ATOM 1769 C C . ARG A 1 221 ? 12.895 10.618 -7.319 1.00 95.31 221 ARG A C 1
ATOM 1771 O O . ARG A 1 221 ? 13.285 11.330 -8.251 1.00 95.31 221 ARG A O 1
ATOM 1778 N N . ILE A 1 222 ? 13.228 9.349 -7.153 1.00 97.44 222 ILE A N 1
ATOM 1779 C CA . ILE A 1 222 ? 14.105 8.616 -8.054 1.00 97.44 222 ILE A CA 1
ATOM 1780 C C . ILE A 1 222 ? 13.460 7.275 -8.365 1.00 97.44 222 ILE A C 1
ATOM 1782 O O . ILE A 1 222 ? 12.885 6.649 -7.481 1.00 97.44 222 ILE A O 1
ATOM 1786 N N . ALA A 1 223 ? 13.579 6.839 -9.613 1.00 98.25 223 ALA A N 1
ATOM 1787 C CA . ALA A 1 223 ? 13.292 5.471 -10.004 1.00 98.25 223 ALA A CA 1
ATOM 1788 C C . ALA A 1 223 ? 14.392 4.958 -10.931 1.00 98.25 223 ALA A C 1
ATOM 1790 O O . ALA A 1 223 ? 14.888 5.700 -11.786 1.00 98.25 223 ALA A O 1
ATOM 1791 N N . VAL A 1 224 ? 14.751 3.691 -10.762 1.00 98.69 224 VAL A N 1
ATOM 1792 C CA . VAL A 1 224 ? 15.633 2.942 -11.653 1.00 98.69 224 VAL A CA 1
ATOM 1793 C C . VAL A 1 224 ? 14.848 1.755 -12.185 1.00 98.69 224 VAL A C 1
ATOM 1795 O O . VAL A 1 224 ? 14.334 0.953 -11.408 1.00 98.69 224 VAL A O 1
ATOM 1798 N N . ALA A 1 225 ? 14.765 1.640 -13.503 1.00 98.75 225 ALA A N 1
ATOM 1799 C CA . ALA A 1 225 ? 14.214 0.474 -14.177 1.00 98.75 225 ALA A CA 1
ATOM 1800 C C . ALA A 1 225 ? 15.292 -0.179 -15.037 1.00 98.75 225 ALA A C 1
ATOM 1802 O O . ALA A 1 225 ? 16.198 0.507 -15.517 1.00 98.75 225 ALA A O 1
ATOM 1803 N N . SER A 1 226 ? 15.170 -1.484 -15.260 1.00 98.75 226 SER A N 1
ATOM 1804 C CA . SER A 1 226 ? 16.028 -2.217 -16.186 1.00 98.75 226 SER A CA 1
ATOM 1805 C C . SER A 1 226 ? 15.220 -3.138 -17.095 1.00 98.75 226 SER A C 1
ATOM 1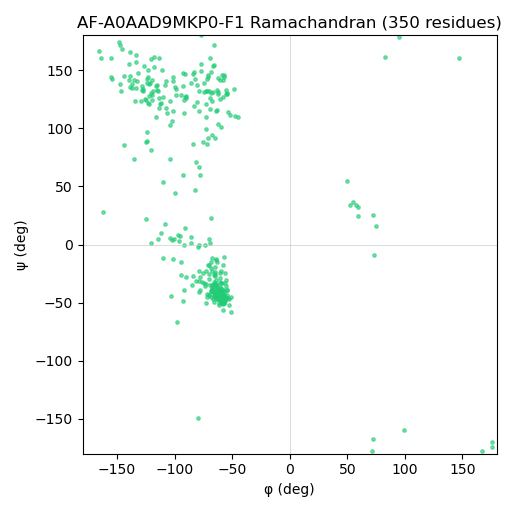807 O O . SER A 1 226 ? 14.042 -3.394 -16.842 1.00 98.75 226 SER A O 1
ATOM 1809 N N . GLY A 1 227 ? 15.835 -3.581 -18.189 1.00 98.50 227 GLY A N 1
ATOM 1810 C CA . GLY A 1 227 ? 15.294 -4.587 -19.094 1.00 98.50 227 GLY A CA 1
ATOM 1811 C C . GLY A 1 227 ? 16.371 -5.150 -20.011 1.00 98.50 227 GLY A C 1
ATOM 1812 O O . GLY A 1 227 ? 17.424 -4.536 -20.192 1.00 98.50 227 GLY A O 1
ATOM 1813 N N . VAL A 1 228 ? 16.113 -6.325 -20.580 1.00 98.62 228 VAL A N 1
ATOM 1814 C CA . VAL A 1 228 ? 17.069 -7.064 -21.414 1.00 98.62 228 VAL A CA 1
ATOM 1815 C C . VAL A 1 228 ? 16.467 -7.319 -22.787 1.00 98.62 228 VAL A C 1
ATOM 1817 O O . VAL A 1 228 ? 15.297 -7.689 -22.894 1.00 98.62 228 VAL A O 1
ATOM 1820 N N . ILE A 1 229 ? 17.273 -7.152 -23.834 1.00 98.31 229 ILE A N 1
ATOM 1821 C CA . ILE A 1 229 ? 16.975 -7.676 -25.166 1.00 98.31 229 ILE A CA 1
ATOM 1822 C C . ILE A 1 229 ? 17.965 -8.785 -25.516 1.00 98.31 229 ILE A C 1
ATOM 1824 O O . ILE A 1 229 ? 19.175 -8.566 -25.524 1.00 98.31 229 ILE A O 1
ATOM 1828 N N . GLU A 1 230 ? 17.432 -9.969 -25.790 1.00 98.12 230 GLU A N 1
ATOM 1829 C CA . GLU A 1 230 ? 18.173 -11.115 -26.314 1.00 98.12 230 GLU A CA 1
ATOM 1830 C C . GLU A 1 230 ? 18.098 -11.121 -27.831 1.00 98.12 230 GLU A C 1
ATOM 1832 O O . GLU A 1 230 ? 17.027 -10.908 -28.408 1.00 98.12 230 GLU A O 1
ATOM 1837 N N . ILE A 1 231 ? 19.235 -11.378 -28.463 1.00 97.19 231 ILE A N 1
ATOM 1838 C CA . ILE A 1 231 ? 19.421 -11.363 -29.908 1.00 97.19 231 ILE A CA 1
ATOM 1839 C C . ILE A 1 231 ? 20.305 -12.546 -30.328 1.00 97.19 231 ILE A C 1
ATOM 1841 O O . ILE A 1 231 ? 20.956 -13.198 -29.516 1.00 97.19 231 ILE A O 1
ATOM 1845 N N . SER A 1 232 ? 20.341 -12.845 -31.619 1.00 96.75 232 SER A N 1
ATOM 1846 C CA . SER A 1 232 ? 21.265 -13.823 -32.191 1.00 96.75 232 SER A CA 1
ATOM 1847 C C . SER A 1 232 ? 22.721 -13.363 -32.077 1.00 96.75 232 SER A C 1
ATOM 1849 O O . SER A 1 232 ? 23.016 -12.166 -32.082 1.00 96.75 232 SER A O 1
ATOM 1851 N N . GLN A 1 233 ? 23.650 -14.323 -32.057 1.00 95.50 233 GLN A N 1
ATOM 1852 C CA . GLN A 1 233 ? 25.086 -14.027 -32.060 1.00 95.50 233 GLN A CA 1
ATOM 1853 C C . GLN A 1 233 ? 25.492 -13.170 -33.271 1.00 95.50 233 GLN A C 1
ATOM 1855 O O . GLN A 1 233 ? 26.260 -12.228 -33.124 1.00 95.50 233 GLN A O 1
ATOM 1860 N N . GLU A 1 234 ? 24.913 -13.434 -34.448 1.00 94.50 234 GLU A N 1
ATOM 1861 C CA . GLU A 1 234 ? 25.156 -12.644 -35.662 1.00 94.50 234 GLU A CA 1
ATOM 1862 C C . GLU A 1 234 ? 24.771 -11.167 -35.472 1.00 94.50 234 GLU A C 1
ATOM 1864 O O . GLU A 1 234 ? 25.540 -10.267 -35.815 1.00 94.50 234 GLU A O 1
ATOM 1869 N N . ALA A 1 235 ? 23.596 -10.899 -34.892 1.00 94.38 235 ALA A N 1
ATOM 1870 C CA . ALA A 1 235 ? 23.157 -9.537 -34.608 1.00 94.38 235 ALA A CA 1
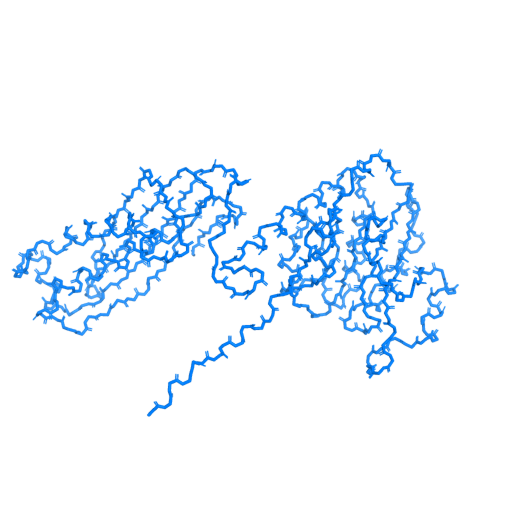ATOM 1871 C C . ALA A 1 235 ? 24.016 -8.869 -33.523 1.00 94.38 235 ALA A C 1
ATOM 1873 O O . ALA A 1 235 ? 24.321 -7.682 -33.637 1.00 94.38 235 ALA A O 1
ATOM 1874 N N . TYR A 1 236 ? 24.428 -9.621 -32.501 1.00 96.12 236 TYR A N 1
ATOM 1875 C CA . TYR A 1 236 ? 25.315 -9.136 -31.445 1.00 96.12 236 TYR A CA 1
ATOM 1876 C C . TYR A 1 236 ? 26.670 -8.697 -32.004 1.00 96.12 236 TYR A C 1
ATOM 1878 O O . TYR A 1 236 ? 27.081 -7.550 -31.810 1.00 96.12 236 TYR A O 1
ATOM 1886 N N . ASP A 1 237 ? 27.319 -9.565 -32.779 1.00 93.44 237 ASP A N 1
ATOM 1887 C CA . ASP A 1 237 ? 28.614 -9.286 -33.395 1.00 93.44 237 ASP A CA 1
ATOM 1888 C C . ASP A 1 237 ? 28.527 -8.076 -34.335 1.00 93.44 237 ASP A C 1
ATOM 1890 O O . ASP A 1 237 ? 29.437 -7.243 -34.369 1.00 93.44 237 ASP A O 1
ATOM 1894 N N . ALA A 1 238 ? 27.409 -7.917 -35.055 1.00 92.25 238 ALA A N 1
ATOM 1895 C CA . ALA A 1 238 ? 27.171 -6.762 -35.918 1.00 92.25 238 ALA A CA 1
ATOM 1896 C C . ALA A 1 238 ? 27.092 -5.432 -35.143 1.00 92.25 238 ALA A C 1
ATOM 1898 O O . ALA A 1 238 ? 27.548 -4.398 -35.643 1.00 92.25 238 ALA A O 1
ATOM 1899 N N . VAL A 1 239 ? 26.540 -5.441 -33.925 1.00 93.31 239 VAL A N 1
ATOM 1900 C CA . VAL A 1 239 ? 26.495 -4.258 -33.050 1.00 93.31 239 VAL A CA 1
ATOM 1901 C C . VAL A 1 239 ? 27.875 -3.954 -32.476 1.00 93.31 239 VAL A C 1
ATOM 1903 O O . VAL A 1 239 ? 28.341 -2.825 -32.612 1.00 93.31 239 VAL A O 1
ATOM 1906 N N . VAL A 1 240 ? 28.549 -4.949 -31.892 1.00 89.56 240 VAL A N 1
ATOM 1907 C CA . VAL A 1 240 ? 29.866 -4.771 -31.249 1.00 89.56 240 VAL A CA 1
ATOM 1908 C C . VAL A 1 240 ? 30.926 -4.325 -32.262 1.00 89.56 240 VAL A C 1
ATOM 1910 O O . VAL A 1 240 ? 31.741 -3.447 -31.981 1.00 89.56 240 VAL A O 1
ATOM 1913 N N . SER A 1 241 ? 30.880 -4.866 -33.482 1.00 88.75 241 SER A N 1
ATOM 1914 C CA . SER A 1 241 ? 31.774 -4.468 -34.579 1.00 88.75 241 SER A CA 1
ATOM 1915 C C . SER A 1 241 ? 31.378 -3.161 -35.280 1.00 88.75 241 SER A C 1
ATOM 1917 O O . SER A 1 241 ? 32.071 -2.742 -36.206 1.00 88.75 241 SER A O 1
ATOM 1919 N N . ASN A 1 242 ? 30.282 -2.507 -34.870 1.00 84.19 242 ASN A N 1
ATOM 1920 C CA . ASN A 1 242 ? 29.703 -1.334 -35.540 1.00 84.19 242 ASN A CA 1
ATOM 1921 C C . ASN A 1 242 ? 29.436 -1.541 -37.049 1.00 84.19 242 ASN A C 1
ATOM 1923 O O . ASN A 1 242 ? 29.542 -0.606 -37.842 1.00 84.19 242 ASN A O 1
ATOM 1927 N N . SER A 1 243 ? 29.074 -2.757 -37.463 1.00 80.69 243 SER A N 1
ATOM 1928 C CA . SER A 1 243 ? 28.812 -3.114 -38.868 1.00 80.69 243 SER A CA 1
ATOM 1929 C C . SER A 1 243 ? 27.319 -3.157 -39.232 1.00 80.69 243 SER A C 1
ATOM 1931 O O . SER A 1 243 ? 26.949 -3.483 -40.364 1.00 80.69 243 SER A O 1
ATOM 1933 N N . ALA A 1 244 ? 26.434 -2.783 -38.302 1.00 76.62 244 ALA A N 1
ATOM 1934 C CA . ALA A 1 244 ? 24.997 -2.705 -38.541 1.00 76.62 244 ALA A CA 1
ATOM 1935 C C . ALA A 1 244 ? 24.636 -1.670 -39.630 1.00 76.62 244 ALA A C 1
ATOM 1937 O O . ALA A 1 244 ? 24.987 -0.492 -39.560 1.00 76.62 244 ALA A O 1
ATOM 1938 N N . LYS A 1 245 ? 23.833 -2.088 -40.618 1.00 74.75 245 LYS A N 1
ATOM 1939 C CA . LYS A 1 245 ? 23.460 -1.267 -41.793 1.00 74.75 245 LYS A CA 1
ATOM 1940 C C . LYS A 1 245 ? 22.715 0.033 -41.462 1.00 74.75 245 LYS A C 1
ATOM 1942 O O . LYS A 1 245 ? 22.707 0.947 -42.280 1.00 74.75 245 LYS A O 1
ATOM 1947 N N . LYS A 1 246 ? 22.041 0.097 -40.309 1.00 77.62 246 LYS A N 1
ATOM 1948 C CA . LYS A 1 246 ? 21.194 1.228 -39.894 1.00 77.62 246 LYS A CA 1
ATOM 1949 C C . LYS A 1 246 ? 21.929 2.289 -39.058 1.00 77.62 246 LYS A C 1
ATOM 1951 O O . LYS A 1 246 ? 21.309 3.283 -38.696 1.00 77.62 246 LYS A O 1
ATOM 1956 N N . GLY A 1 247 ? 23.224 2.117 -38.780 1.00 83.31 247 GLY A N 1
ATOM 1957 C CA . GLY A 1 247 ? 24.024 3.070 -38.006 1.00 83.31 247 GLY A CA 1
ATOM 1958 C C . GLY A 1 247 ? 24.214 2.673 -36.531 1.00 83.31 247 GLY A C 1
ATOM 1959 O O . GLY A 1 247 ? 24.096 1.492 -36.200 1.00 83.31 247 GLY A O 1
ATOM 1960 N N . PRO A 1 248 ? 24.544 3.635 -35.646 1.00 91.19 248 PRO A N 1
ATOM 1961 C CA . PRO A 1 248 ? 25.019 3.372 -34.284 1.00 91.19 248 PRO A CA 1
ATOM 1962 C C . PRO A 1 248 ? 23.881 2.946 -33.338 1.00 91.19 248 PRO A C 1
ATOM 1964 O O . PRO A 1 248 ? 23.258 3.768 -32.667 1.00 91.19 248 PRO A O 1
ATOM 1967 N N . VAL A 1 249 ? 23.607 1.638 -33.295 1.00 94.38 249 VAL A N 1
ATOM 1968 C CA . VAL A 1 249 ? 22.446 1.031 -32.614 1.00 94.38 249 VAL A CA 1
ATOM 1969 C C . VAL A 1 249 ? 22.313 1.466 -31.151 1.00 94.38 249 VAL A C 1
ATOM 1971 O O . VAL A 1 249 ? 21.251 1.940 -30.744 1.00 94.38 249 VAL A O 1
ATOM 1974 N N . LEU A 1 250 ? 23.386 1.337 -30.365 1.00 94.69 250 LEU A N 1
ATOM 1975 C CA . LEU A 1 250 ? 23.358 1.595 -28.922 1.00 94.69 250 LEU A CA 1
ATOM 1976 C C . LEU A 1 250 ? 23.157 3.084 -28.607 1.00 94.69 250 LEU A C 1
ATOM 1978 O O . LEU A 1 250 ? 22.381 3.441 -27.723 1.00 94.69 250 LEU A O 1
ATOM 1982 N N . GLN A 1 251 ? 23.792 3.974 -29.370 1.00 95.19 251 GLN A N 1
ATOM 1983 C CA . GLN A 1 251 ? 23.652 5.421 -29.202 1.00 95.19 251 GLN A CA 1
ATOM 1984 C C . GLN A 1 251 ? 22.244 5.889 -29.584 1.00 95.19 251 GLN A C 1
ATOM 1986 O O . GLN A 1 251 ? 21.658 6.721 -28.887 1.00 95.19 251 GLN A O 1
ATOM 1991 N N . THR A 1 252 ? 21.665 5.333 -30.655 1.00 96.50 252 THR A N 1
ATOM 1992 C CA . THR A 1 252 ? 20.270 5.608 -31.023 1.00 96.50 252 THR A CA 1
ATOM 1993 C C . THR A 1 252 ? 19.310 5.133 -29.930 1.00 96.50 252 THR A C 1
ATOM 1995 O O . THR A 1 252 ? 18.400 5.877 -29.564 1.00 96.50 252 THR A O 1
ATOM 1998 N N . ALA A 1 253 ? 19.546 3.955 -29.344 1.00 97.69 253 ALA A N 1
ATOM 1999 C CA . ALA A 1 253 ? 18.749 3.437 -28.234 1.00 97.69 253 ALA A CA 1
ATOM 2000 C C . ALA A 1 253 ? 18.823 4.323 -26.977 1.00 97.69 253 ALA A C 1
ATOM 2002 O O . ALA A 1 253 ? 17.795 4.566 -26.347 1.00 97.69 253 ALA A O 1
ATOM 2003 N N . VAL A 1 254 ? 19.998 4.872 -26.647 1.00 98.12 254 VAL A N 1
ATOM 2004 C CA . VAL A 1 254 ? 20.171 5.833 -25.541 1.00 98.12 254 VAL A CA 1
ATOM 2005 C C . VAL A 1 254 ? 19.326 7.091 -25.751 1.00 98.12 254 VAL A C 1
ATOM 2007 O O . VAL A 1 254 ? 18.597 7.512 -24.850 1.00 98.12 254 VAL A O 1
ATOM 2010 N N . ILE A 1 255 ? 19.379 7.685 -26.946 1.00 98.12 255 ILE A N 1
ATOM 2011 C CA . ILE A 1 255 ? 18.589 8.884 -27.262 1.00 98.12 255 ILE A CA 1
ATOM 2012 C C . ILE A 1 255 ? 17.094 8.567 -27.186 1.00 98.12 255 ILE A C 1
ATOM 2014 O O . ILE A 1 255 ? 16.334 9.332 -26.587 1.00 98.12 255 ILE A O 1
ATOM 2018 N N . ALA A 1 256 ? 16.678 7.435 -27.756 1.00 98.44 256 ALA A N 1
ATOM 2019 C CA . ALA A 1 256 ? 15.291 6.999 -27.740 1.00 98.44 256 ALA A CA 1
ATOM 2020 C C . ALA A 1 256 ? 14.786 6.742 -26.316 1.00 98.44 256 ALA A C 1
ATOM 2022 O O . ALA A 1 256 ? 13.688 7.178 -25.984 1.00 98.44 256 ALA A O 1
ATOM 2023 N N . ALA A 1 257 ? 15.594 6.132 -25.446 1.00 98.56 257 ALA A N 1
ATOM 2024 C CA . ALA A 1 257 ? 15.256 5.945 -24.039 1.00 98.56 257 ALA A CA 1
ATOM 2025 C C . ALA A 1 257 ? 15.034 7.290 -23.329 1.00 98.56 257 ALA A C 1
ATOM 2027 O O . ALA A 1 257 ? 14.000 7.487 -22.694 1.00 98.56 257 ALA A O 1
ATOM 2028 N N . ILE A 1 258 ? 15.940 8.261 -23.509 1.00 98.56 258 ILE A N 1
ATOM 2029 C CA . ILE A 1 258 ? 15.798 9.608 -22.926 1.00 98.56 258 ILE A CA 1
ATOM 2030 C C . ILE A 1 258 ? 14.533 10.310 -23.440 1.00 98.56 258 ILE A C 1
ATOM 2032 O O . ILE A 1 258 ? 13.838 10.978 -22.668 1.00 98.56 258 ILE A O 1
ATOM 2036 N N . GLN A 1 259 ? 14.232 10.195 -24.736 1.00 98.38 259 GLN A N 1
ATOM 2037 C CA . GLN A 1 259 ? 13.025 10.781 -25.319 1.00 98.38 259 GLN A CA 1
ATOM 2038 C C . GLN A 1 259 ? 11.757 10.085 -24.816 1.00 98.38 259 GLN A C 1
ATOM 2040 O O . GLN A 1 259 ? 10.824 10.771 -24.408 1.00 98.38 259 GLN A O 1
ATOM 2045 N N . GLY A 1 260 ? 11.749 8.751 -24.774 1.00 98.25 260 GLY A N 1
ATOM 2046 C CA . GLY A 1 260 ? 10.653 7.940 -24.249 1.00 98.25 260 GLY A CA 1
ATOM 2047 C C . GLY A 1 260 ? 10.319 8.305 -22.807 1.00 98.25 260 GLY A C 1
ATOM 2048 O O . GLY A 1 260 ? 9.171 8.619 -22.510 1.00 98.25 260 GLY A O 1
ATOM 2049 N N . THR A 1 261 ? 11.334 8.402 -21.943 1.00 98.50 261 THR A N 1
ATOM 2050 C CA . THR A 1 261 ? 11.184 8.860 -20.554 1.00 98.50 261 THR A CA 1
ATOM 2051 C C . THR A 1 261 ? 10.492 10.225 -20.470 1.00 98.50 261 THR A C 1
ATOM 2053 O O . THR A 1 261 ? 9.585 10.405 -19.661 1.00 98.50 261 THR A O 1
ATOM 2056 N N . LYS A 1 262 ? 10.856 11.191 -21.324 1.00 97.94 262 LYS A N 1
ATOM 2057 C CA . LYS A 1 262 ? 10.240 12.534 -21.333 1.00 97.94 262 LYS A CA 1
ATOM 2058 C C . LYS A 1 262 ? 8.818 12.559 -21.906 1.00 97.94 262 LYS A C 1
ATOM 2060 O O . LYS A 1 262 ? 8.069 13.479 -21.598 1.00 97.94 262 LYS A O 1
ATOM 2065 N N . GLN A 1 263 ? 8.456 11.581 -22.733 1.00 97.88 263 GLN A N 1
ATOM 2066 C CA . GLN A 1 263 ? 7.145 11.476 -23.386 1.00 97.88 263 GLN A CA 1
ATOM 2067 C C . GLN A 1 263 ? 6.160 10.577 -22.626 1.00 97.88 263 GLN A C 1
ATOM 2069 O O . GLN A 1 263 ? 5.066 10.313 -23.116 1.00 97.88 263 GLN A O 1
ATOM 2074 N N . THR A 1 264 ? 6.516 10.119 -21.424 1.00 98.06 264 THR A N 1
ATOM 2075 C CA . THR A 1 264 ? 5.721 9.160 -20.643 1.00 98.06 264 THR A CA 1
ATOM 2076 C C . THR A 1 264 ? 4.269 9.589 -20.458 1.00 98.06 264 THR A C 1
ATOM 2078 O O . THR A 1 264 ? 3.376 8.800 -20.734 1.00 98.06 264 THR A O 1
ATOM 2081 N N . SER A 1 265 ? 4.004 10.840 -20.078 1.00 96.06 265 SER A N 1
ATOM 2082 C CA . SER A 1 265 ? 2.629 11.342 -19.891 1.00 96.06 265 SER A CA 1
ATOM 2083 C C . SER A 1 265 ? 1.820 11.471 -21.188 1.00 96.06 265 SER A C 1
ATOM 2085 O O . SER A 1 265 ? 0.594 11.455 -21.150 1.00 96.06 265 SER A O 1
ATOM 2087 N N . THR A 1 266 ? 2.486 11.539 -22.343 1.00 95.88 266 THR A N 1
ATOM 2088 C CA . THR A 1 266 ? 1.839 11.476 -23.661 1.00 95.88 266 THR A CA 1
ATOM 2089 C C . THR A 1 266 ? 1.429 10.041 -24.010 1.00 95.88 266 THR A C 1
ATOM 2091 O O . THR A 1 266 ? 0.441 9.831 -24.710 1.00 95.88 266 THR A O 1
ATOM 2094 N N . LEU A 1 267 ? 2.203 9.052 -23.551 1.00 94.81 267 LEU A N 1
ATOM 2095 C CA . LEU A 1 267 ? 2.033 7.636 -23.889 1.00 94.81 267 LEU A CA 1
ATOM 2096 C C . LEU A 1 267 ? 1.145 6.886 -22.889 1.00 94.81 267 LEU A C 1
ATOM 2098 O O . LEU A 1 267 ? 0.349 6.039 -23.288 1.00 94.81 267 LEU A O 1
ATOM 2102 N N . ILE A 1 268 ? 1.287 7.182 -21.597 1.00 92.75 268 ILE A N 1
ATOM 2103 C CA . ILE A 1 268 ? 0.582 6.525 -20.497 1.00 92.75 268 ILE A CA 1
ATOM 2104 C C . ILE A 1 268 ? -0.563 7.441 -20.037 1.00 92.75 268 ILE A C 1
ATOM 2106 O O . ILE A 1 268 ? -0.301 8.439 -19.364 1.00 92.75 268 ILE A O 1
ATOM 2110 N N . PRO A 1 269 ? -1.837 7.115 -20.350 1.00 87.94 269 PRO A N 1
ATOM 2111 C CA . PRO A 1 269 ? -2.934 8.087 -20.318 1.00 87.94 269 PRO A CA 1
ATOM 2112 C C . PRO A 1 269 ? -3.157 8.824 -18.992 1.00 87.94 269 PRO A C 1
ATOM 2114 O O . PRO A 1 269 ? -3.589 9.971 -19.004 1.00 87.94 269 PRO A O 1
ATOM 2117 N N . MET A 1 270 ? -2.907 8.173 -17.852 1.00 88.44 270 MET A N 1
ATOM 2118 C CA . MET A 1 270 ? -3.203 8.722 -16.519 1.00 88.44 270 MET A CA 1
ATOM 2119 C C . MET A 1 270 ? -1.961 9.230 -15.769 1.00 88.44 270 MET A C 1
ATOM 2121 O O . MET A 1 270 ? -2.072 9.600 -14.598 1.00 88.44 270 MET A O 1
ATOM 2125 N N . CYS A 1 271 ? -0.790 9.246 -16.413 1.00 90.12 271 CYS A N 1
ATOM 2126 C CA . CYS A 1 271 ? 0.422 9.826 -15.840 1.00 90.12 271 CYS A CA 1
ATOM 2127 C C . CYS A 1 271 ? 0.358 11.356 -15.866 1.00 90.12 271 CYS A C 1
ATOM 2129 O O . CYS A 1 271 ? -0.048 11.965 -16.856 1.00 90.12 271 CYS A O 1
ATOM 2131 N N . HIS A 1 272 ? 0.807 11.991 -14.786 1.00 89.19 272 HIS A N 1
ATOM 2132 C CA . HIS A 1 272 ? 0.972 13.442 -14.748 1.00 89.19 272 HIS A CA 1
ATOM 2133 C C . HIS A 1 272 ? 2.103 13.885 -15.681 1.00 89.19 272 HIS A C 1
ATOM 2135 O O . HIS A 1 272 ? 3.093 13.168 -15.818 1.00 89.19 272 HIS A O 1
ATOM 2141 N N . PRO A 1 273 ? 2.025 15.083 -16.277 1.00 92.00 273 PRO A N 1
ATOM 2142 C CA . PRO A 1 273 ? 3.187 15.694 -16.905 1.00 92.00 273 PRO A CA 1
ATOM 2143 C C . PRO A 1 273 ? 4.216 16.068 -15.831 1.00 92.00 273 PRO A C 1
ATOM 2145 O O . PRO A 1 273 ? 3.912 16.809 -14.895 1.00 92.00 273 PRO A O 1
ATOM 2148 N N . LEU A 1 274 ? 5.442 15.555 -15.964 1.00 93.81 274 LEU A N 1
ATOM 2149 C CA . LEU A 1 274 ? 6.509 15.733 -14.978 1.00 93.81 274 LEU A CA 1
ATOM 2150 C C . LEU A 1 274 ? 7.717 16.456 -15.565 1.00 93.81 274 LEU A C 1
ATOM 2152 O O . LEU A 1 274 ? 8.250 16.089 -16.612 1.00 93.81 274 LEU A O 1
ATOM 2156 N N . MET A 1 275 ? 8.197 17.463 -14.835 1.00 94.31 275 MET A N 1
ATOM 2157 C CA . MET A 1 275 ? 9.430 18.181 -15.156 1.00 94.31 275 MET A CA 1
ATOM 2158 C C . MET A 1 275 ? 10.627 17.414 -14.588 1.00 94.31 275 MET A C 1
ATOM 2160 O O . MET A 1 275 ? 11.072 17.646 -13.462 1.00 94.31 275 MET A O 1
ATOM 2164 N N . LEU A 1 276 ? 11.128 16.456 -15.367 1.00 96.81 276 LEU A N 1
ATOM 2165 C CA . LEU A 1 276 ? 12.290 15.647 -14.999 1.00 96.81 276 LEU A CA 1
ATOM 2166 C C . LEU A 1 276 ? 13.541 16.514 -14.836 1.00 96.81 276 LEU A C 1
ATOM 2168 O O . LEU A 1 276 ? 13.883 17.303 -15.715 1.00 96.81 276 LEU A O 1
ATOM 2172 N N . THR A 1 277 ? 14.259 16.326 -13.729 1.00 95.56 277 THR A N 1
ATOM 2173 C CA . THR A 1 277 ? 15.517 17.038 -13.464 1.00 95.56 277 THR A CA 1
ATOM 2174 C C . THR A 1 277 ? 16.726 16.287 -14.004 1.00 95.56 277 THR A C 1
ATOM 2176 O O . THR A 1 277 ? 17.731 16.906 -14.346 1.00 95.56 277 THR A O 1
ATOM 2179 N N . SER A 1 278 ? 16.657 14.957 -14.098 1.00 97.44 278 SER A N 1
ATOM 2180 C CA . SER A 1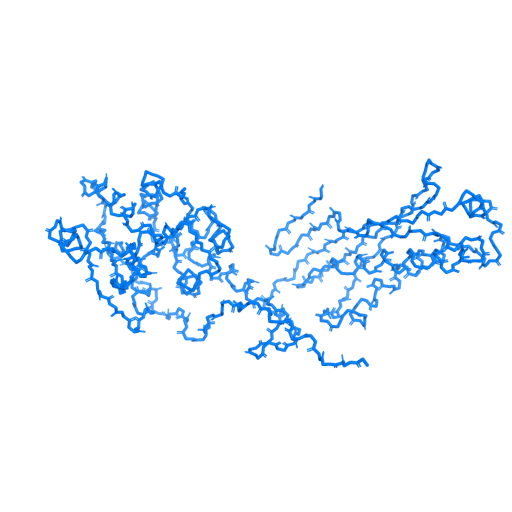 278 ? 17.714 14.145 -14.699 1.00 97.44 278 SER A CA 1
ATOM 2181 C C . SER A 1 278 ? 17.164 12.833 -15.247 1.00 97.44 278 SER A C 1
ATOM 2183 O O . SER A 1 278 ? 16.289 12.211 -14.643 1.00 97.44 278 SER A O 1
ATOM 2185 N N . VAL A 1 279 ? 17.715 12.412 -16.383 1.00 98.19 279 VAL A N 1
ATOM 2186 C CA . VAL A 1 279 ? 17.541 11.077 -16.954 1.00 98.19 279 VAL A CA 1
ATOM 2187 C C . VAL A 1 279 ? 18.934 10.550 -17.262 1.00 98.19 279 VAL A C 1
ATOM 2189 O O . VAL A 1 279 ? 19.692 11.213 -17.970 1.00 98.19 279 VAL A O 1
ATOM 2192 N N . LYS A 1 280 ? 19.280 9.390 -16.710 1.00 98.31 280 LYS A N 1
ATOM 2193 C CA . LYS A 1 280 ? 20.525 8.676 -17.009 1.00 98.31 280 LYS A CA 1
ATOM 2194 C C . LYS A 1 280 ? 20.195 7.313 -17.586 1.00 98.31 280 LYS A C 1
ATOM 2196 O O . LYS A 1 280 ? 19.251 6.672 -17.137 1.00 98.31 280 LYS A O 1
ATOM 2201 N N . THR A 1 281 ? 20.980 6.887 -18.560 1.00 98.06 281 THR A N 1
ATOM 2202 C CA . THR A 1 281 ? 20.812 5.613 -19.256 1.00 98.06 281 THR A CA 1
ATOM 2203 C C . THR A 1 281 ? 22.137 4.869 -19.241 1.00 98.06 281 THR A C 1
ATOM 2205 O O . THR A 1 281 ? 23.163 5.463 -19.571 1.00 98.06 281 THR A O 1
ATOM 2208 N N . GLU A 1 282 ? 22.113 3.590 -18.901 1.00 98.00 282 GLU A N 1
ATOM 2209 C CA . GLU A 1 282 ? 23.291 2.726 -18.858 1.00 98.00 282 GLU A CA 1
ATOM 2210 C C . GLU A 1 282 ? 23.014 1.474 -19.687 1.00 98.00 282 GLU A C 1
ATOM 2212 O O . GLU A 1 282 ? 21.948 0.870 -19.562 1.00 98.00 282 GLU A O 1
ATOM 2217 N N . LEU A 1 283 ? 23.956 1.116 -20.558 1.00 97.00 283 LEU A N 1
ATOM 2218 C CA . LEU A 1 283 ? 23.899 -0.086 -21.382 1.00 97.00 283 LEU A CA 1
ATOM 2219 C C . LEU A 1 283 ? 25.021 -1.026 -20.965 1.00 97.00 283 LEU A C 1
ATOM 2221 O O . LEU A 1 283 ? 26.173 -0.611 -20.853 1.00 97.00 283 LEU A O 1
ATOM 2225 N N . GLU A 1 284 ? 24.665 -2.285 -20.773 1.00 96.56 284 GLU A N 1
ATOM 2226 C CA . GLU A 1 284 ? 25.575 -3.372 -20.445 1.00 96.56 284 GLU A CA 1
ATOM 2227 C C . GLU A 1 284 ? 25.474 -4.441 -21.537 1.00 96.56 284 GLU A C 1
ATOM 2229 O O . GLU A 1 284 ? 24.378 -4.857 -21.926 1.00 96.56 284 GLU A O 1
ATOM 2234 N N . GLU A 1 285 ? 26.625 -4.864 -22.053 1.00 96.31 285 GLU A N 1
ATOM 2235 C CA . GLU A 1 285 ? 26.726 -5.953 -23.020 1.00 96.31 285 GLU A CA 1
ATOM 2236 C C . GLU A 1 285 ? 26.662 -7.303 -22.300 1.00 96.31 285 GLU A C 1
ATOM 2238 O O . GLU A 1 285 ? 27.313 -7.491 -21.271 1.00 96.31 285 GLU A O 1
ATOM 2243 N N . LEU A 1 286 ? 25.915 -8.263 -22.851 1.00 96.06 286 LEU A N 1
ATOM 2244 C CA . LEU A 1 286 ? 25.758 -9.601 -22.278 1.00 96.06 286 LEU A CA 1
ATOM 2245 C C . LEU A 1 286 ? 26.254 -10.676 -23.267 1.00 96.06 286 LEU A C 1
ATOM 2247 O O . LEU A 1 286 ? 25.447 -11.309 -23.937 1.00 96.06 286 LEU A O 1
ATOM 2251 N N . PRO A 1 287 ? 27.569 -10.949 -23.371 1.00 90.38 287 PRO A N 1
ATOM 2252 C CA . PRO A 1 287 ? 28.092 -11.893 -24.366 1.00 90.38 287 PRO A CA 1
ATOM 2253 C C . PRO A 1 287 ? 27.625 -13.341 -24.158 1.00 90.38 287 PRO A C 1
ATOM 2255 O O . PRO A 1 287 ? 27.403 -14.071 -25.117 1.00 90.38 287 PRO A O 1
ATOM 2258 N N . ALA A 1 288 ? 27.475 -13.773 -22.900 1.00 89.56 288 ALA A N 1
ATOM 2259 C CA . ALA A 1 288 ? 27.025 -15.130 -22.563 1.00 89.56 288 ALA A CA 1
ATOM 2260 C C . ALA A 1 288 ? 25.537 -15.369 -22.880 1.00 89.56 288 ALA A C 1
ATOM 2262 O O . ALA A 1 288 ? 25.088 -16.511 -22.950 1.00 89.56 288 ALA A O 1
ATOM 2263 N N . LEU A 1 289 ? 24.784 -14.283 -23.050 1.00 87.44 289 LEU A N 1
ATOM 2264 C CA . LEU A 1 289 ? 23.372 -14.253 -23.389 1.00 87.44 289 LEU A CA 1
ATOM 2265 C C . LEU A 1 289 ? 23.208 -13.194 -24.483 1.00 87.44 289 LEU A C 1
ATOM 2267 O O . LEU A 1 289 ? 22.776 -12.089 -24.149 1.00 87.44 289 LEU A O 1
ATOM 2271 N N . PRO A 1 290 ? 23.650 -13.486 -25.726 1.00 93.19 290 PRO A N 1
ATOM 2272 C CA . PRO A 1 290 ? 23.947 -12.477 -26.740 1.00 93.19 290 PRO A CA 1
ATOM 2273 C C . PRO A 1 290 ? 22.834 -11.435 -26.785 1.00 93.19 290 PRO A C 1
ATOM 2275 O O . PRO A 1 290 ? 21.686 -11.734 -27.108 1.00 93.19 290 PRO A O 1
ATOM 2278 N N . GLY A 1 291 ? 23.150 -10.226 -26.329 1.00 97.06 291 GLY A N 1
ATOM 2279 C CA . GLY A 1 291 ? 22.125 -9.270 -25.941 1.00 97.06 291 GLY A CA 1
ATOM 2280 C C . GLY A 1 291 ? 22.659 -8.084 -25.160 1.00 97.06 291 GLY A C 1
ATOM 2281 O O . GLY A 1 291 ? 23.861 -7.940 -24.927 1.00 97.06 291 GLY A O 1
ATOM 2282 N N . PHE A 1 292 ? 21.730 -7.221 -24.759 1.00 97.81 292 PHE A N 1
ATOM 2283 C CA . PHE A 1 292 ? 22.029 -5.983 -24.049 1.00 97.81 292 PHE A CA 1
ATOM 2284 C C . PHE A 1 292 ? 21.043 -5.773 -22.908 1.00 97.81 292 PHE A C 1
ATOM 2286 O O . PHE A 1 292 ? 19.833 -5.956 -23.076 1.00 97.81 292 PHE A O 1
ATOM 2293 N N . LYS A 1 293 ? 21.553 -5.333 -21.759 1.00 98.44 293 LYS A N 1
ATOM 2294 C CA . LYS A 1 293 ? 20.741 -4.814 -20.662 1.00 98.44 293 LYS A CA 1
ATOM 2295 C C . LYS A 1 293 ? 20.751 -3.294 -20.711 1.00 98.44 293 LYS A C 1
ATOM 2297 O O . LYS A 1 293 ? 21.811 -2.677 -20.756 1.00 98.44 293 LYS A O 1
ATOM 2302 N N . LEU A 1 294 ? 19.566 -2.696 -20.688 1.00 98.69 294 LEU A N 1
ATOM 2303 C CA . LEU A 1 294 ? 19.375 -1.254 -20.602 1.00 98.69 294 LEU A CA 1
ATOM 2304 C C . LEU A 1 294 ? 18.801 -0.909 -19.232 1.00 98.69 294 LEU A C 1
ATOM 2306 O O . LEU A 1 294 ? 17.756 -1.431 -18.848 1.00 98.69 294 LEU A O 1
ATOM 2310 N N . SER A 1 295 ? 19.452 0.019 -18.541 1.00 98.75 295 SER A N 1
ATOM 2311 C CA . SER A 1 295 ? 18.980 0.603 -17.290 1.00 98.75 295 SER A CA 1
ATOM 2312 C C . SER A 1 295 ? 18.696 2.089 -17.482 1.00 98.75 295 SER A C 1
ATOM 2314 O O . SER A 1 295 ? 19.483 2.805 -18.104 1.00 98.75 295 SER A O 1
ATOM 2316 N N . VAL A 1 296 ? 17.583 2.576 -16.935 1.00 98.81 296 VAL A N 1
ATOM 2317 C CA . VAL A 1 296 ? 17.215 3.998 -16.955 1.00 98.81 296 VAL A CA 1
ATOM 2318 C C . VAL A 1 296 ? 16.945 4.478 -15.537 1.00 98.81 296 VAL A C 1
ATOM 2320 O O . VAL A 1 296 ? 16.094 3.928 -14.841 1.00 98.81 296 VAL A O 1
ATOM 2323 N N . ARG A 1 297 ? 17.644 5.541 -15.125 1.00 98.69 297 ARG A N 1
ATOM 2324 C CA . ARG A 1 297 ? 17.419 6.267 -13.870 1.00 98.69 297 ARG A CA 1
ATOM 2325 C C . ARG A 1 297 ? 16.751 7.605 -14.164 1.00 98.69 297 ARG A C 1
ATOM 2327 O O . ARG A 1 297 ? 17.375 8.493 -14.748 1.00 98.69 297 ARG A O 1
ATOM 2334 N N . ALA A 1 298 ? 15.509 7.762 -13.720 1.00 98.50 298 ALA A N 1
ATOM 2335 C CA . ALA A 1 298 ? 14.760 9.013 -13.782 1.00 98.50 298 ALA A CA 1
ATOM 2336 C C . ALA A 1 298 ? 14.769 9.705 -12.411 1.00 98.50 298 ALA A C 1
ATOM 2338 O O . ALA A 1 298 ? 14.683 9.052 -11.370 1.00 98.50 298 ALA A O 1
ATOM 2339 N N . LYS A 1 299 ? 14.890 11.035 -12.404 1.00 97.94 299 LYS A N 1
ATOM 2340 C CA . LYS A 1 299 ? 14.881 11.854 -11.188 1.00 97.94 299 LYS A CA 1
ATOM 2341 C C . LYS A 1 299 ? 14.085 13.135 -11.395 1.00 97.94 299 LYS A C 1
ATOM 2343 O O . LYS A 1 299 ? 14.206 13.786 -12.434 1.00 97.94 299 LYS A O 1
ATOM 2348 N N . LEU A 1 300 ? 13.346 13.533 -10.363 1.00 96.81 300 LEU A N 1
ATOM 2349 C CA . LEU A 1 300 ? 12.739 14.859 -10.249 1.00 96.81 300 LEU A CA 1
ATOM 2350 C C . LEU A 1 300 ? 12.645 15.325 -8.793 1.00 96.81 300 LEU A C 1
ATOM 2352 O O . LEU A 1 300 ? 12.945 14.577 -7.860 1.00 96.81 300 LEU A O 1
ATOM 2356 N N . LYS A 1 301 ? 12.208 16.572 -8.609 1.00 94.38 301 LYS A N 1
ATOM 2357 C CA . LYS A 1 301 ? 11.625 17.054 -7.354 1.00 94.38 301 LYS A CA 1
ATOM 2358 C C . LYS A 1 301 ? 10.150 17.351 -7.618 1.00 94.38 301 LYS A C 1
ATOM 2360 O O . LYS A 1 301 ? 9.856 18.110 -8.534 1.00 94.38 301 LYS A O 1
ATOM 2365 N N . GLY A 1 302 ? 9.240 16.701 -6.893 1.00 90.62 302 GLY A N 1
ATOM 2366 C CA . GLY A 1 302 ? 7.814 16.788 -7.203 1.00 90.62 302 GLY A CA 1
ATOM 2367 C C . GLY A 1 302 ? 6.921 15.905 -6.339 1.00 90.62 302 GLY A C 1
ATOM 2368 O O . GLY A 1 302 ? 7.355 15.285 -5.365 1.00 90.62 302 GLY A O 1
ATOM 2369 N N . ARG A 1 303 ? 5.637 15.883 -6.700 1.00 88.12 303 ARG A N 1
ATOM 2370 C CA . ARG A 1 303 ? 4.536 15.368 -5.867 1.00 88.12 303 ARG A CA 1
ATOM 2371 C C . ARG A 1 303 ? 4.158 13.909 -6.139 1.00 88.12 303 ARG A C 1
ATOM 2373 O O . ARG A 1 303 ? 3.482 13.279 -5.325 1.00 88.12 303 ARG A O 1
ATOM 2380 N N . THR A 1 304 ? 4.608 13.355 -7.259 1.00 89.38 304 THR A N 1
ATOM 2381 C CA . THR A 1 304 ? 4.338 11.973 -7.680 1.00 89.38 304 THR A CA 1
ATOM 2382 C C . THR A 1 304 ? 5.616 11.285 -8.149 1.00 89.38 304 THR A C 1
ATOM 2384 O O . THR A 1 304 ? 6.600 11.959 -8.452 1.00 89.38 304 THR A O 1
ATOM 2387 N N . GLY A 1 305 ? 5.615 9.953 -8.110 1.00 93.38 305 GLY A N 1
ATOM 2388 C CA . GLY A 1 305 ? 6.760 9.115 -8.466 1.00 93.38 305 GLY A CA 1
ATOM 2389 C C . GLY A 1 305 ? 7.153 9.202 -9.945 1.00 93.38 305 GLY A C 1
ATOM 2390 O O . GLY A 1 305 ? 6.474 9.857 -10.731 1.00 93.38 305 GLY A O 1
ATOM 2391 N N . VAL A 1 306 ? 8.291 8.584 -10.279 1.00 97.50 306 VAL A N 1
ATOM 2392 C CA . VAL A 1 306 ? 8.883 8.558 -11.633 1.00 97.50 306 VAL A CA 1
ATOM 2393 C C . VAL A 1 306 ? 9.142 7.142 -12.156 1.00 97.50 306 VAL A C 1
ATOM 2395 O O . VAL A 1 306 ? 9.999 6.914 -13.011 1.00 97.50 306 VAL A O 1
ATOM 2398 N N . GLU A 1 307 ? 8.436 6.159 -11.599 1.00 97.88 307 GLU A N 1
ATOM 2399 C CA . GLU A 1 307 ? 8.553 4.745 -11.959 1.00 97.88 307 GLU A CA 1
ATOM 2400 C C . GLU A 1 307 ? 8.208 4.534 -13.434 1.00 97.88 307 GLU A C 1
ATOM 2402 O O . GLU A 1 307 ? 8.933 3.851 -14.161 1.00 97.88 307 GLU A O 1
ATOM 2407 N N . MET A 1 308 ? 7.127 5.174 -13.886 1.00 98.06 308 MET A N 1
ATOM 2408 C CA . MET A 1 308 ? 6.650 5.058 -15.260 1.00 98.06 308 MET A CA 1
ATOM 2409 C C . MET A 1 308 ? 7.616 5.701 -16.249 1.00 98.06 308 MET A C 1
ATOM 2411 O O . MET A 1 308 ? 7.814 5.159 -17.333 1.00 98.06 308 MET A O 1
ATOM 2415 N N . GLU A 1 309 ? 8.278 6.796 -15.880 1.00 98.56 309 GLU A N 1
ATOM 2416 C CA . GLU A 1 309 ? 9.290 7.447 -16.708 1.00 98.56 309 GLU A CA 1
ATOM 2417 C C . GLU A 1 309 ? 10.512 6.547 -16.924 1.00 98.56 309 GLU A C 1
ATOM 2419 O O . GLU A 1 309 ? 11.011 6.428 -18.051 1.00 98.56 309 GLU A O 1
ATOM 2424 N N . ALA A 1 310 ? 10.972 5.870 -15.869 1.00 98.56 310 ALA A N 1
ATOM 2425 C CA . ALA A 1 310 ? 12.072 4.915 -15.964 1.00 98.56 310 ALA A CA 1
ATOM 2426 C C . ALA A 1 310 ? 11.686 3.691 -16.819 1.00 98.56 310 ALA A C 1
ATOM 2428 O O . ALA A 1 310 ? 12.399 3.353 -17.767 1.00 98.56 310 ALA A O 1
ATOM 2429 N N . LEU A 1 311 ? 10.531 3.071 -16.546 1.00 98.75 311 LEU A N 1
ATOM 2430 C CA . LEU A 1 311 ? 10.032 1.894 -17.277 1.00 98.75 311 LEU A CA 1
ATOM 2431 C C . LEU A 1 311 ? 9.773 2.187 -18.760 1.00 98.75 311 LEU A C 1
ATOM 2433 O O . LEU A 1 311 ? 10.123 1.385 -19.631 1.00 98.75 311 LEU A O 1
ATOM 2437 N N . THR A 1 312 ? 9.194 3.350 -19.061 1.00 98.75 312 THR A N 1
ATOM 2438 C CA . THR A 1 312 ? 8.944 3.789 -20.440 1.00 98.75 312 THR A CA 1
ATOM 2439 C C . THR A 1 312 ? 10.260 4.021 -21.175 1.00 98.75 312 THR A C 1
ATOM 2441 O O . THR A 1 312 ? 10.407 3.580 -22.313 1.00 98.75 312 THR A O 1
ATOM 2444 N N . GLY A 1 313 ? 11.248 4.636 -20.515 1.00 98.62 313 GLY A N 1
ATOM 2445 C CA . GLY A 1 313 ? 12.589 4.822 -21.073 1.00 98.62 313 GLY A CA 1
ATOM 2446 C C . GLY A 1 313 ? 13.257 3.511 -21.473 1.00 98.62 313 GLY A C 1
ATOM 2447 O O . GLY A 1 313 ? 13.710 3.377 -22.610 1.00 98.62 313 GLY A O 1
ATOM 2448 N N . VAL A 1 314 ? 13.268 2.524 -20.569 1.00 98.88 314 VAL A N 1
ATOM 2449 C CA . VAL A 1 314 ? 13.792 1.177 -20.856 1.00 98.88 314 VAL A CA 1
ATOM 2450 C C . VAL A 1 314 ? 13.058 0.566 -22.048 1.00 98.88 314 VAL A C 1
ATOM 2452 O O . VAL A 1 314 ? 13.688 0.123 -23.005 1.00 98.88 314 VAL A O 1
ATOM 2455 N N . SER A 1 315 ? 11.726 0.585 -22.022 1.00 98.81 315 SER A N 1
ATOM 2456 C CA . SER A 1 315 ? 10.897 -0.041 -23.057 1.00 98.81 315 SER A CA 1
ATOM 2457 C C . SER A 1 315 ? 11.168 0.551 -24.441 1.00 98.81 315 SER A C 1
ATOM 2459 O O . SER A 1 315 ? 11.411 -0.184 -25.396 1.00 98.81 315 SER A O 1
ATOM 2461 N N . VAL A 1 316 ? 11.187 1.882 -24.552 1.00 98.69 316 VAL A N 1
ATOM 2462 C CA . VAL A 1 316 ? 11.439 2.583 -25.820 1.00 98.69 316 VAL A CA 1
ATOM 2463 C C . VAL A 1 316 ? 12.872 2.355 -26.306 1.00 98.69 316 VAL A C 1
ATOM 2465 O O . VAL A 1 316 ? 13.084 2.132 -27.500 1.00 98.69 316 VAL A O 1
ATOM 2468 N N . GLY A 1 317 ? 13.858 2.355 -25.405 1.00 98.62 317 GLY A N 1
ATOM 2469 C CA . GLY A 1 317 ? 15.245 2.057 -25.760 1.00 98.62 317 GLY A CA 1
ATOM 2470 C C . GLY A 1 317 ? 15.422 0.637 -26.309 1.00 98.62 317 GLY A C 1
ATOM 2471 O O . GLY A 1 317 ? 16.021 0.464 -27.369 1.00 98.62 317 GLY A O 1
ATOM 2472 N N . LEU A 1 318 ? 14.835 -0.375 -25.662 1.00 98.62 318 LEU A N 1
ATOM 2473 C CA . LEU A 1 318 ? 14.904 -1.767 -26.128 1.00 98.62 318 LEU A CA 1
ATOM 2474 C C . LEU A 1 318 ? 14.139 -1.980 -27.444 1.00 98.62 318 LEU A C 1
ATOM 2476 O O . LEU A 1 318 ? 14.648 -2.642 -28.347 1.00 98.62 318 LEU A O 1
ATOM 2480 N N . LEU A 1 319 ? 12.963 -1.361 -27.606 1.00 98.62 319 LEU A N 1
ATOM 2481 C CA . LEU A 1 319 ? 12.229 -1.362 -28.881 1.00 98.62 319 LEU A CA 1
ATOM 2482 C C . LEU A 1 319 ? 13.035 -0.713 -30.013 1.00 98.62 319 LEU A C 1
ATOM 2484 O O . LEU A 1 319 ? 12.942 -1.133 -31.165 1.00 98.62 319 LEU A O 1
ATOM 2488 N N . THR A 1 320 ? 13.860 0.281 -29.690 1.00 98.38 320 THR A N 1
ATOM 2489 C CA . THR A 1 320 ? 14.752 0.921 -30.662 1.00 98.38 320 THR A CA 1
ATOM 2490 C C . THR A 1 320 ? 15.873 -0.020 -31.089 1.00 98.38 320 THR A C 1
ATOM 2492 O O . THR A 1 320 ? 16.133 -0.132 -32.285 1.00 98.38 320 THR A O 1
ATOM 2495 N N . ILE A 1 321 ? 16.493 -0.757 -30.158 1.00 97.44 321 ILE A N 1
ATOM 2496 C CA . ILE A 1 321 ? 17.463 -1.811 -30.513 1.00 97.44 321 ILE A CA 1
ATOM 2497 C C . ILE A 1 321 ? 16.797 -2.832 -31.441 1.00 97.44 321 ILE A C 1
ATOM 2499 O O . ILE A 1 321 ? 17.360 -3.176 -32.483 1.00 97.44 321 ILE A O 1
ATOM 2503 N N . TYR A 1 322 ? 15.566 -3.241 -31.120 1.00 97.94 322 TYR A N 1
ATOM 2504 C CA . TYR A 1 322 ? 14.807 -4.159 -31.961 1.00 97.94 322 TYR A CA 1
ATOM 2505 C C . TYR A 1 322 ? 14.619 -3.604 -33.385 1.00 97.94 322 TYR A C 1
ATOM 2507 O O . TYR A 1 322 ? 14.942 -4.282 -34.363 1.00 97.94 322 TYR A O 1
ATOM 2515 N N . ASP A 1 323 ? 14.135 -2.364 -33.545 1.00 97.25 323 ASP A N 1
ATOM 2516 C CA . ASP A 1 323 ? 13.938 -1.771 -34.879 1.00 97.25 323 ASP A CA 1
ATOM 2517 C C . ASP A 1 323 ? 15.242 -1.703 -35.684 1.00 97.25 323 ASP A C 1
ATOM 2519 O O . ASP A 1 323 ? 15.253 -1.956 -36.899 1.00 97.25 323 ASP A O 1
ATOM 2523 N N . MET A 1 324 ? 16.348 -1.389 -35.013 1.00 95.69 324 MET A N 1
ATOM 2524 C CA . MET A 1 324 ? 17.660 -1.256 -35.635 1.00 95.69 324 MET A CA 1
ATOM 2525 C C . MET A 1 324 ? 18.234 -2.601 -36.103 1.00 95.69 324 MET A C 1
ATOM 2527 O O . MET A 1 324 ? 18.990 -2.622 -37.076 1.00 95.69 324 MET A O 1
ATOM 2531 N N . LEU A 1 325 ? 17.826 -3.718 -35.489 1.00 95.38 325 LEU A N 1
ATOM 2532 C CA . LEU A 1 325 ? 18.359 -5.057 -35.763 1.00 95.38 325 LEU A CA 1
ATOM 2533 C C . LEU A 1 325 ? 17.398 -6.013 -36.479 1.00 95.38 325 LEU A C 1
ATOM 2535 O O . LEU A 1 325 ? 17.858 -7.016 -37.019 1.00 95.38 325 LEU A O 1
ATOM 2539 N N . LYS A 1 326 ? 16.102 -5.687 -36.609 1.00 95.12 326 LYS A N 1
ATOM 2540 C CA . LYS A 1 326 ? 15.065 -6.575 -37.197 1.00 95.12 326 LYS A CA 1
ATOM 2541 C C . LYS A 1 326 ? 15.314 -7.068 -38.631 1.00 95.12 326 LYS A C 1
ATOM 2543 O O . LYS A 1 326 ? 14.548 -7.874 -39.158 1.00 95.12 326 LYS A O 1
ATOM 2548 N N . ALA A 1 327 ? 16.305 -6.503 -39.319 1.00 92.88 327 ALA A N 1
ATOM 2549 C CA . ALA A 1 327 ? 16.730 -6.955 -40.642 1.00 92.88 327 ALA A CA 1
ATOM 2550 C C . ALA A 1 327 ? 17.716 -8.135 -40.582 1.00 92.88 327 ALA A C 1
ATOM 2552 O O . ALA A 1 327 ? 17.774 -8.895 -41.544 1.00 92.88 327 ALA A O 1
ATOM 2553 N N . ILE A 1 328 ? 18.473 -8.255 -39.487 1.00 93.69 328 ILE A N 1
ATOM 2554 C CA . ILE A 1 328 ? 19.433 -9.333 -39.217 1.00 93.69 328 ILE A CA 1
ATOM 2555 C C . ILE A 1 328 ? 18.726 -10.435 -38.429 1.00 93.69 328 ILE A C 1
ATOM 2557 O O . ILE A 1 328 ? 18.747 -11.593 -38.824 1.00 93.69 328 ILE A O 1
ATOM 2561 N N . ASP A 1 329 ? 18.014 -10.055 -37.369 1.00 93.62 329 ASP A N 1
ATOM 2562 C CA . ASP A 1 329 ? 17.345 -10.995 -36.479 1.00 93.62 329 ASP A CA 1
ATOM 2563 C C . ASP A 1 329 ? 15.918 -10.540 -36.175 1.00 93.62 329 ASP A C 1
ATOM 2565 O O . ASP A 1 329 ? 15.705 -9.438 -35.691 1.00 93.62 329 ASP A O 1
ATOM 2569 N N . LYS A 1 330 ? 14.922 -11.383 -36.456 1.00 95.12 330 LYS A N 1
ATOM 2570 C CA . LYS A 1 330 ? 13.508 -11.123 -36.118 1.00 95.12 330 LYS A CA 1
ATOM 2571 C C . LYS A 1 330 ? 13.041 -11.879 -34.874 1.00 95.12 330 LYS A C 1
ATOM 2573 O O . LYS A 1 330 ? 11.956 -11.592 -34.374 1.00 95.12 330 LYS A O 1
ATOM 2578 N N . GLY A 1 331 ? 13.827 -12.845 -34.402 1.00 96.06 331 GLY A N 1
ATOM 2579 C CA . GLY A 1 331 ? 13.535 -13.691 -33.247 1.00 96.06 331 GLY A CA 1
ATOM 2580 C C . GLY A 1 331 ? 13.952 -13.079 -31.911 1.00 96.06 331 GLY A C 1
ATOM 2581 O O . GLY A 1 331 ? 13.854 -13.759 -30.894 1.00 96.06 331 GLY A O 1
ATOM 2582 N N . MET A 1 332 ? 14.407 -11.823 -31.907 1.00 97.81 332 MET A N 1
ATOM 2583 C CA . MET A 1 332 ? 14.828 -11.114 -30.701 1.00 97.81 332 MET A CA 1
ATOM 2584 C C . MET A 1 332 ? 13.715 -11.063 -29.647 1.00 97.81 332 MET A C 1
ATOM 2586 O O . MET A 1 332 ? 12.538 -10.883 -29.974 1.00 97.81 332 MET A O 1
ATOM 2590 N N . VAL A 1 333 ? 14.096 -11.151 -28.374 1.00 98.19 333 VAL A N 1
ATOM 2591 C CA . VAL A 1 333 ? 13.162 -11.173 -27.242 1.00 98.19 333 VAL A CA 1
ATOM 2592 C C . VAL A 1 333 ? 13.494 -10.046 -26.277 1.00 98.19 333 VAL A C 1
ATOM 2594 O O . VAL A 1 333 ? 14.588 -9.992 -25.726 1.00 98.19 333 VAL A O 1
ATOM 2597 N N . ILE A 1 334 ? 12.525 -9.165 -26.031 1.00 98.50 334 ILE A N 1
ATOM 2598 C CA . ILE A 1 334 ? 12.593 -8.183 -24.945 1.00 98.50 334 ILE A CA 1
ATOM 2599 C C . ILE A 1 334 ? 11.969 -8.815 -23.704 1.00 98.50 334 ILE A C 1
ATOM 2601 O O . ILE A 1 334 ? 10.825 -9.269 -23.746 1.00 98.50 334 ILE A O 1
ATOM 2605 N N . LYS A 1 335 ? 12.702 -8.831 -22.592 1.00 96.88 335 LYS A N 1
ATOM 2606 C CA . LYS A 1 335 ? 12.239 -9.417 -21.333 1.00 96.88 335 LYS A CA 1
ATOM 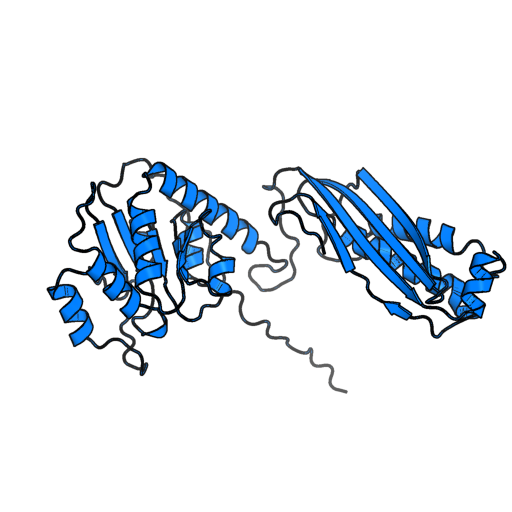2607 C C . LYS A 1 335 ? 12.750 -8.665 -20.113 1.00 96.88 335 LYS A C 1
ATOM 2609 O O . LYS A 1 335 ? 13.631 -7.813 -20.201 1.00 96.88 335 LYS A O 1
ATOM 2614 N N . THR A 1 336 ? 12.167 -9.004 -18.966 1.00 95.19 336 THR A N 1
ATOM 2615 C CA . THR A 1 336 ? 12.593 -8.498 -17.653 1.00 95.19 336 THR A CA 1
ATOM 2616 C C . THR A 1 336 ? 12.553 -6.969 -17.570 1.00 95.19 336 THR A C 1
ATOM 2618 O O . THR A 1 336 ? 13.384 -6.363 -16.910 1.00 95.19 336 THR A O 1
ATOM 2621 N N . VAL A 1 337 ? 11.592 -6.328 -18.250 1.00 98.31 337 VAL A N 1
ATOM 2622 C CA . VAL A 1 337 ? 11.344 -4.891 -18.072 1.00 98.31 337 VAL A CA 1
ATOM 2623 C C . VAL A 1 337 ? 10.677 -4.690 -16.720 1.00 98.31 337 VAL A C 1
ATOM 2625 O O . VAL A 1 337 ? 9.529 -5.087 -16.524 1.00 98.31 337 VAL A O 1
ATOM 2628 N N . GLN A 1 338 ? 11.408 -4.109 -15.776 1.00 98.38 338 GLN A N 1
ATOM 2629 C CA . GLN A 1 338 ? 10.978 -4.050 -14.385 1.00 98.38 338 GLN A CA 1
ATOM 2630 C C . GLN A 1 338 ? 11.605 -2.880 -13.625 1.00 98.38 338 GLN A C 1
ATOM 2632 O O . GLN A 1 338 ? 12.631 -2.325 -14.016 1.00 98.38 338 GLN A O 1
ATOM 2637 N N . LEU A 1 339 ? 10.978 -2.523 -12.504 1.00 98.31 339 LEU A N 1
ATOM 2638 C CA . LEU A 1 339 ? 11.522 -1.569 -11.543 1.00 98.31 339 LEU A CA 1
ATOM 2639 C C . LEU A 1 339 ? 12.574 -2.264 -10.666 1.00 98.31 339 LEU A C 1
ATOM 2641 O O . LEU A 1 339 ? 12.311 -3.350 -10.143 1.00 98.31 339 LEU A O 1
ATOM 2645 N N . GLU A 1 340 ? 13.732 -1.633 -10.500 1.00 98.00 340 GLU A N 1
ATOM 2646 C CA . GLU A 1 340 ? 14.845 -2.103 -9.662 1.00 98.00 340 GLU A CA 1
ATOM 2647 C C . GLU A 1 340 ? 14.908 -1.339 -8.339 1.00 98.00 340 GLU A C 1
ATOM 2649 O O . GLU A 1 340 ? 15.061 -1.929 -7.273 1.00 98.00 340 GLU A O 1
ATOM 2654 N N . GLU A 1 341 ? 14.753 -0.017 -8.408 1.00 97.12 341 GLU A N 1
ATOM 2655 C CA . GLU A 1 341 ? 14.834 0.871 -7.254 1.00 97.12 341 GLU A CA 1
ATOM 2656 C C . GLU A 1 341 ? 13.822 2.008 -7.390 1.00 97.12 341 GLU A C 1
ATOM 2658 O O . GLU A 1 341 ? 13.578 2.524 -8.484 1.00 97.12 341 GLU A O 1
ATOM 2663 N N . LYS A 1 342 ? 13.268 2.435 -6.260 1.00 95.50 342 LYS A N 1
ATOM 2664 C CA . LYS A 1 342 ? 12.535 3.686 -6.107 1.00 95.50 342 LYS A CA 1
ATOM 2665 C C . LYS A 1 342 ? 12.922 4.320 -4.782 1.00 95.50 342 LYS A C 1
ATOM 2667 O O . LYS A 1 342 ? 12.916 3.648 -3.757 1.00 95.50 342 LYS A O 1
ATOM 2672 N N . GLU A 1 343 ? 13.171 5.621 -4.810 1.00 94.06 343 GLU A N 1
ATOM 2673 C CA . GLU A 1 343 ? 13.427 6.420 -3.617 1.00 94.06 343 GLU A CA 1
ATOM 2674 C C . GLU A 1 343 ? 12.446 7.591 -3.542 1.00 94.06 343 GLU A C 1
ATOM 2676 O O . GLU A 1 343 ? 12.189 8.286 -4.537 1.00 94.06 343 GLU A O 1
ATOM 2681 N N . GLY A 1 344 ? 11.956 7.849 -2.334 1.00 86.25 344 GLY A N 1
ATOM 2682 C CA . GLY A 1 344 ? 11.128 8.994 -2.006 1.00 86.25 344 GLY A CA 1
ATOM 2683 C C . GLY A 1 344 ? 9.642 8.827 -2.325 1.00 86.25 344 GLY A C 1
ATOM 2684 O O . GLY A 1 344 ? 9.188 8.014 -3.134 1.00 86.25 344 GLY A O 1
ATOM 2685 N N . GLY A 1 345 ? 8.852 9.686 -1.687 1.00 80.88 345 GLY A N 1
ATOM 2686 C CA . GLY A 1 345 ? 7.403 9.584 -1.684 1.00 80.88 345 GLY A CA 1
ATOM 2687 C C . GLY A 1 345 ? 6.863 8.843 -0.472 1.00 80.88 345 GLY A C 1
ATOM 2688 O O . GLY A 1 345 ? 7.589 8.403 0.407 1.00 80.88 345 GLY A O 1
ATOM 2689 N N . VAL A 1 346 ? 5.540 8.762 -0.414 1.00 69.12 346 VAL A N 1
ATOM 2690 C CA . VAL A 1 346 ? 4.825 8.310 0.783 1.00 69.12 346 VAL A CA 1
ATOM 2691 C C . VAL A 1 346 ? 4.831 6.794 0.925 1.00 69.12 346 VAL A C 1
ATOM 2693 O O . VAL A 1 346 ? 4.858 6.288 2.036 1.00 69.12 346 VAL A O 1
ATOM 2696 N N . SER A 1 347 ? 4.844 6.072 -0.194 1.00 71.06 347 SER A N 1
ATOM 2697 C CA . SER A 1 347 ? 4.881 4.607 -0.218 1.00 71.06 347 SER A CA 1
ATOM 2698 C C . SER A 1 347 ? 6.223 4.020 0.238 1.00 71.06 347 SER A C 1
ATOM 2700 O O . SER A 1 347 ? 6.422 2.820 0.097 1.00 71.06 347 SER A O 1
ATOM 2702 N N . GLY A 1 348 ? 7.157 4.860 0.692 1.00 76.69 348 GLY A N 1
ATOM 2703 C CA . GLY A 1 348 ? 8.513 4.462 1.034 1.00 76.69 348 GLY A CA 1
ATOM 2704 C C . GLY A 1 348 ? 9.376 4.116 -0.175 1.00 76.69 348 GLY A C 1
ATOM 2705 O O . GLY A 1 348 ? 8.957 4.226 -1.338 1.00 76.69 348 GLY A O 1
ATOM 2706 N N . ASP A 1 349 ? 10.598 3.713 0.156 1.00 88.50 349 ASP A N 1
ATOM 2707 C CA . ASP A 1 349 ? 11.608 3.270 -0.791 1.00 88.50 349 ASP A CA 1
ATOM 2708 C C . ASP A 1 349 ? 11.385 1.797 -1.147 1.00 88.50 349 ASP A C 1
ATOM 2710 O O . ASP A 1 349 ? 10.923 0.995 -0.334 1.00 88.50 349 ASP A O 1
ATOM 2714 N N . PHE A 1 350 ? 11.737 1.434 -2.374 1.00 91.12 350 PHE A N 1
ATOM 2715 C CA . PHE A 1 350 ? 11.698 0.063 -2.862 1.00 91.12 350 PHE A CA 1
ATOM 2716 C C . PHE A 1 350 ? 13.049 -0.295 -3.469 1.00 91.12 350 PHE A C 1
ATOM 2718 O O . PHE A 1 350 ? 13.613 0.485 -4.238 1.00 91.12 350 PHE A O 1
ATOM 2725 N N . ARG A 1 351 ? 13.537 -1.496 -3.159 1.00 93.00 351 ARG A N 1
ATOM 2726 C CA . ARG A 1 351 ? 14.675 -2.136 -3.820 1.00 93.00 351 ARG A CA 1
ATOM 2727 C C . ARG A 1 351 ? 14.340 -3.602 -4.045 1.00 93.00 351 ARG A C 1
ATOM 2729 O O . ARG A 1 351 ? 13.790 -4.233 -3.143 1.00 93.00 351 ARG A O 1
ATOM 2736 N N . ARG A 1 352 ? 14.623 -4.086 -5.252 1.00 89.31 352 ARG A N 1
ATOM 2737 C CA . ARG A 1 352 ? 14.359 -5.467 -5.660 1.00 89.31 352 ARG A CA 1
ATOM 2738 C C . ARG A 1 352 ? 15.248 -6.479 -4.946 1.00 89.31 352 ARG A C 1
ATOM 2740 O O . ARG A 1 352 ? 16.441 -6.169 -4.731 1.00 89.31 352 ARG A O 1
#

Solvent-accessible surface area (backbone atoms only — not comparable to full-atom values): 19278 Å² total; per-residue (Å²): 132,87,79,72,77,81,78,77,77,72,77,79,77,75,77,77,67,65,81,82,41,60,64,70,96,84,76,86,71,85,71,75,53,44,29,38,33,35,68,48,60,40,27,52,60,42,23,52,65,37,51,51,53,21,47,66,76,47,68,86,58,90,61,102,48,58,74,46,41,35,36,36,34,42,48,56,80,90,42,95,54,30,56,51,70,69,60,54,49,48,42,42,75,72,64,68,40,48,76,66,42,66,62,92,66,56,63,68,52,55,70,69,32,58,27,39,41,49,45,31,66,71,56,58,68,48,64,64,58,51,52,31,13,50,44,36,28,20,36,39,29,19,74,40,72,25,40,47,74,70,36,49,67,81,58,20,21,38,62,17,54,68,91,32,28,68,44,40,30,53,47,53,51,54,63,63,73,46,53,74,64,56,43,46,55,18,0,49,46,13,24,54,53,48,62,58,68,71,64,46,58,46,45,100,81,72,42,84,34,66,64,87,50,82,92,43,70,72,36,63,27,34,11,31,12,32,27,35,36,39,43,49,62,71,49,37,52,27,55,79,69,69,65,42,90,79,51,68,49,69,62,52,15,50,54,38,14,58,50,30,27,75,41,28,37,80,73,40,85,63,48,69,87,73,78,67,74,44,76,48,75,49,79,44,82,31,81,96,55,28,28,41,38,35,36,16,39,25,30,33,70,38,53,67,80,34,56,63,28,6,44,36,10,26,51,40,16,51,52,41,41,47,68,60,38,48,88,78,40,77,84,53,45,79,45,74,72,43,77,45,36,34,39,50,66,90,89,47,66,47,72,113

Organism: NCBI:txid53620